Protein AF-A0A954ZAU1-F1 (afdb_monomer_lite)

Foldseek 3Di:
DPPPPVVVVVVVVVLVVVVVVVVLVVLLVVLVVLLVLLVVLLVLLVVLLVVLVVLLVCLCPAPLNVVLCVDPVRVVVNVVLVVVSVVPPPPPSVVVSVVLVVQSVVDPDPVSSVVSSVSSVVSSVVSNVSSVVSVVSSVVVVVVSVVSVVPDDPPDDDDPVSVVVVVVVVVVVVVVVVVVVVVVVVVVVVVVVVVVVVVVVVVVVVVVVVQSVCVVVVNPRPPVPVPPQPVVVVVVCVVVCCQLVQLQQFWDQWEQPALQATDGHPGTAGYALVSLVRNCLLPPDPSVLLSQCNSQAEDDPDGHSPTDNGNQHHPPDSCCCVPPVNVVSSVVNSVCCVSCVVVCCVVRSHPD

Secondary structure (DSSP, 8-state):
---HHHHHHHHHHHHHHHHHHHHHHHHHHHHHHHHHHHHHHHHHHHHHHHHHHHHHHHHHHSHHHHHHHH-TTTHHHHHHHHHHHHSS----HHHHHHHHHHHHHH--SHHHHHHHHHHHHHHHHHHHHHHHHHHHHHHHHHHHHHHHHHSS---S---HHHHHHHHHHHHHHHHHHHHHHHHHHHHHHHHHHHHHHHHHHHHHHHHHHHHHHHHHTTPPP----S----HHHHHHHHHHHHHHSHHHHS-EEEEEEETTEEEEEEEEEPPBHHHHHHTTTTSSSHHHHHHHHHHHHB-STTS---S--TTSPPBS-GGGGGSHHHHHHHHHHHHHHHHHHHHHHHTTSSB-

Structure (mmCIF, N/CA/C/O backbone):
data_AF-A0A954ZAU1-F1
#
_entry.id   AF-A0A954ZAU1-F1
#
loop_
_atom_site.group_PDB
_atom_site.id
_atom_site.type_symbol
_atom_site.label_atom_id
_atom_site.label_alt_id
_atom_site.label_comp_id
_atom_site.label_asym_id
_atom_site.label_entity_id
_atom_site.label_seq_id
_atom_site.pdbx_PDB_ins_code
_atom_site.Cartn_x
_atom_site.Cartn_y
_atom_site.Cartn_z
_atom_site.occupancy
_atom_site.B_iso_or_equiv
_atom_site.auth_seq_id
_atom_site.auth_comp_id
_atom_site.auth_asym_id
_atom_site.auth_atom_id
_atom_site.pdbx_PDB_model_num
ATOM 1 N N . ARG A 1 1 ? -38.881 16.423 43.552 1.00 50.44 1 ARG A N 1
ATOM 2 C CA . ARG A 1 1 ? -37.537 15.870 43.242 1.00 50.44 1 ARG A CA 1
ATOM 3 C C . ARG A 1 1 ? -37.046 16.523 41.945 1.00 50.44 1 ARG A C 1
ATOM 5 O O . ARG A 1 1 ? -37.511 16.097 40.903 1.00 50.44 1 ARG A O 1
ATOM 12 N N . PRO A 1 2 ? -36.185 17.557 41.988 1.00 47.34 2 PRO A N 1
ATOM 13 C CA . PRO A 1 2 ? -35.757 18.324 40.806 1.00 47.34 2 PRO A CA 1
ATOM 14 C C . PRO A 1 2 ? -34.397 17.882 40.213 1.00 47.34 2 PRO A C 1
ATOM 16 O O . PRO A 1 2 ? -33.803 18.596 39.417 1.00 47.34 2 PRO A O 1
ATOM 19 N N . GLY A 1 3 ? -33.865 16.720 40.611 1.00 50.50 3 GLY A N 1
ATOM 20 C CA . GLY A 1 3 ? -32.513 16.280 40.231 1.00 50.50 3 GLY A CA 1
ATOM 21 C C . GLY A 1 3 ? -32.392 15.511 38.909 1.00 50.50 3 GLY A C 1
ATOM 22 O O . GLY A 1 3 ? -31.276 15.259 38.480 1.00 50.50 3 GLY A O 1
ATOM 23 N N . SER A 1 4 ? -33.494 15.114 38.259 1.00 58.09 4 SER A N 1
ATOM 24 C CA . SER A 1 4 ? -33.438 14.198 37.103 1.00 58.09 4 SER A CA 1
ATOM 25 C C . SER A 1 4 ? -33.279 14.879 35.740 1.00 58.09 4 SER A C 1
ATOM 27 O O . SER A 1 4 ? -32.834 14.231 34.798 1.00 58.09 4 SER A O 1
ATOM 29 N N . GLU A 1 5 ? -33.631 16.160 35.607 1.00 54.78 5 GLU A N 1
ATOM 30 C CA . GLU A 1 5 ? -33.569 16.868 34.316 1.00 54.78 5 GLU A CA 1
ATOM 31 C C . GLU A 1 5 ? -32.176 17.436 34.012 1.00 54.78 5 GLU A C 1
ATOM 33 O O . GLU A 1 5 ? -31.729 17.362 32.869 1.00 54.78 5 GLU A O 1
ATOM 38 N N . ARG A 1 6 ? -31.432 17.899 35.030 1.00 55.94 6 ARG A N 1
ATOM 39 C CA . ARG A 1 6 ? -30.038 18.357 34.854 1.00 55.94 6 ARG A CA 1
ATOM 40 C C . ARG A 1 6 ? -29.107 17.232 34.399 1.00 55.94 6 ARG A C 1
ATOM 42 O O . ARG A 1 6 ? -28.303 17.441 33.502 1.00 55.94 6 ARG A O 1
ATOM 49 N N . SER A 1 7 ? -29.279 16.022 34.932 1.00 67.62 7 SER A N 1
ATOM 50 C CA . SER A 1 7 ? -28.461 14.875 34.521 1.00 67.62 7 SER A CA 1
ATOM 51 C C . SER A 1 7 ? -28.738 14.410 33.088 1.00 67.62 7 SER A C 1
ATOM 53 O O . SER A 1 7 ? -27.839 13.868 32.455 1.00 67.62 7 SER A O 1
ATOM 55 N N . ARG A 1 8 ? -29.945 14.627 32.540 1.00 67.00 8 ARG A N 1
ATOM 56 C CA . ARG A 1 8 ? -30.244 14.281 31.138 1.00 67.00 8 ARG A CA 1
ATOM 57 C C . ARG A 1 8 ? -29.585 15.244 30.150 1.00 67.00 8 ARG A C 1
ATOM 59 O O . ARG A 1 8 ? -28.957 14.772 29.209 1.00 67.00 8 ARG A O 1
ATOM 66 N N . SER A 1 9 ? -29.642 16.557 30.391 1.00 74.44 9 SER A N 1
ATOM 67 C CA . SER A 1 9 ? -29.018 17.522 29.469 1.00 74.44 9 SER A CA 1
ATOM 68 C C . SER A 1 9 ? -27.483 17.485 29.515 1.00 74.44 9 SER A C 1
ATOM 70 O O . SER A 1 9 ? -26.820 17.726 28.507 1.00 74.44 9 SER A O 1
ATOM 72 N N . GLU A 1 10 ? -26.891 17.118 30.656 1.00 74.19 10 GLU A N 1
ATOM 73 C CA . GLU A 1 10 ? -25.445 16.887 30.773 1.00 74.19 10 GLU A CA 1
ATOM 74 C C . GLU A 1 10 ? -24.991 15.648 29.988 1.00 74.19 10 GLU A C 1
ATOM 76 O O . GLU A 1 10 ? -23.966 15.697 29.303 1.00 74.19 10 GLU A O 1
ATOM 81 N N . LEU A 1 11 ? -25.773 14.562 30.028 1.00 68.25 11 LEU A N 1
ATOM 82 C CA . LEU A 1 11 ? -25.506 13.348 29.250 1.00 68.25 11 LEU A CA 1
ATOM 83 C C . LEU A 1 11 ? -25.662 13.584 27.739 1.00 68.25 11 LEU A C 1
ATOM 85 O O . LEU A 1 11 ? -24.823 13.123 26.963 1.00 68.25 11 LEU A O 1
ATOM 89 N N . GLU A 1 12 ? -26.675 14.343 27.316 1.00 71.81 12 GLU A N 1
ATOM 90 C CA . GLU A 1 12 ? -26.864 14.730 25.911 1.00 71.81 12 GLU A CA 1
ATOM 91 C C . GLU A 1 12 ? -25.717 15.613 25.402 1.00 71.81 12 GLU A C 1
ATOM 93 O O . GLU A 1 12 ? -25.144 15.330 24.348 1.00 71.81 12 GLU A O 1
ATOM 98 N N . ASN A 1 13 ? -25.301 16.616 26.182 1.00 77.88 13 ASN A N 1
ATOM 99 C CA . ASN A 1 13 ? -24.156 17.466 25.845 1.00 77.88 13 ASN A CA 1
ATOM 100 C C . ASN A 1 13 ? -22.841 16.677 25.769 1.00 77.88 13 ASN A C 1
ATOM 102 O O . ASN A 1 13 ? -21.990 16.957 24.921 1.00 77.88 13 ASN A O 1
ATOM 106 N N . TRP A 1 14 ? -22.642 15.689 26.646 1.00 74.44 14 TRP A N 1
ATOM 107 C CA . TRP A 1 14 ? -21.449 14.844 26.611 1.00 74.44 14 TRP A CA 1
ATOM 108 C C . TRP A 1 14 ? -21.445 13.921 25.387 1.00 74.44 14 TRP A C 1
ATOM 110 O O . TRP A 1 14 ? -20.428 13.825 24.699 1.00 74.44 14 TRP A O 1
ATOM 120 N N . SER A 1 15 ? -22.594 13.314 25.069 1.00 70.06 15 SER A N 1
ATOM 121 C CA . SER A 1 15 ? -22.778 12.495 23.867 1.00 70.06 15 SER A CA 1
ATOM 122 C C . SER A 1 15 ? -22.524 13.298 22.589 1.00 70.06 15 SER A C 1
ATOM 124 O O . SER A 1 15 ? -21.746 12.858 21.746 1.00 70.06 15 SER A O 1
ATOM 126 N N . GLN A 1 16 ? -23.087 14.505 22.471 1.00 74.31 16 GLN A N 1
ATOM 127 C CA . GLN A 1 16 ? -22.867 15.383 21.317 1.00 74.31 16 GLN A CA 1
ATOM 128 C C . GLN A 1 16 ? -21.386 15.736 21.138 1.00 74.31 16 GLN A C 1
ATOM 130 O O . GLN A 1 16 ? -20.838 15.550 20.052 1.00 74.31 16 GLN A O 1
ATOM 135 N N . ARG A 1 17 ? -20.697 16.134 22.216 1.00 79.62 17 ARG A N 1
ATOM 136 C CA . ARG A 1 17 ? -19.255 16.434 22.173 1.00 79.62 17 ARG A CA 1
ATOM 137 C C . ARG A 1 17 ? -18.409 15.217 21.803 1.00 79.62 17 ARG A C 1
ATOM 139 O O . ARG A 1 17 ? -17.385 15.368 21.139 1.00 79.62 17 ARG A O 1
ATOM 146 N N . ALA A 1 18 ? -18.795 14.019 22.244 1.00 70.75 18 ALA A N 1
ATOM 147 C CA . ALA A 1 18 ? -18.111 12.786 21.868 1.00 70.75 18 ALA A CA 1
ATOM 148 C C . ALA A 1 18 ? -18.296 12.486 20.371 1.00 70.75 18 ALA A C 1
ATOM 150 O O . ALA A 1 18 ? -17.310 12.221 19.685 1.00 70.75 18 ALA A O 1
ATOM 151 N N . THR A 1 19 ? -19.519 12.612 19.845 1.00 72.19 19 THR A N 1
ATOM 152 C CA . THR A 1 19 ? -19.811 12.433 18.414 1.00 72.19 19 THR A CA 1
ATOM 153 C C . THR A 1 19 ? -19.045 13.434 17.547 1.00 72.19 19 THR A C 1
ATOM 155 O O . THR A 1 19 ? -18.403 13.034 16.579 1.00 72.19 19 THR A O 1
ATOM 158 N N . GLU A 1 20 ? -19.033 14.717 17.913 1.00 78.69 20 GLU A N 1
ATOM 159 C CA . GLU A 1 20 ? -18.300 15.758 17.177 1.00 78.69 20 GLU A CA 1
ATOM 160 C C . GLU A 1 20 ? -16.790 15.500 17.139 1.00 78.69 20 GLU A C 1
ATOM 162 O O . GLU A 1 20 ? -16.146 15.714 16.111 1.00 78.69 20 GLU A O 1
ATOM 167 N N . ARG A 1 21 ? -16.209 15.002 18.239 1.00 79.44 21 ARG A N 1
ATOM 168 C CA . ARG A 1 21 ? -14.791 14.612 18.281 1.00 79.44 21 ARG A CA 1
ATOM 169 C C . ARG A 1 21 ? -14.499 13.431 17.362 1.00 79.44 21 ARG A C 1
ATOM 171 O O . ARG A 1 21 ? -13.488 13.461 16.663 1.00 79.44 21 ARG A O 1
ATOM 178 N N . THR A 1 22 ? -15.363 12.418 17.350 1.00 75.44 22 THR A N 1
ATOM 179 C CA . THR A 1 22 ? -15.203 11.247 16.476 1.00 75.44 22 THR A CA 1
ATOM 180 C C . THR A 1 22 ? -15.322 11.636 15.005 1.00 75.44 22 THR A C 1
ATOM 182 O O . THR A 1 22 ? -14.432 11.304 14.229 1.00 75.44 22 THR A O 1
ATOM 185 N N . LEU A 1 23 ? -16.342 12.416 14.631 1.00 75.94 23 LEU A N 1
ATOM 186 C CA . LEU A 1 23 ? -16.517 12.916 13.261 1.00 75.94 23 LEU A CA 1
ATOM 187 C C . LEU A 1 23 ? -15.336 13.780 12.810 1.00 75.94 23 LEU A C 1
ATOM 189 O O . LEU A 1 23 ? -14.848 13.633 11.691 1.00 75.94 23 LEU A O 1
ATOM 193 N N . ARG A 1 24 ? -14.818 14.642 13.696 1.00 80.62 24 ARG A N 1
ATOM 194 C CA . ARG A 1 24 ? -13.594 15.403 13.416 1.00 80.62 24 ARG A CA 1
ATOM 195 C C . ARG A 1 24 ? -12.405 14.495 13.132 1.00 80.62 24 ARG A C 1
ATOM 197 O O . ARG A 1 24 ? -11.662 14.748 12.192 1.00 80.62 24 ARG A O 1
ATOM 204 N N . ARG A 1 25 ? -12.227 13.446 13.934 1.00 79.75 25 ARG A N 1
ATOM 205 C CA . ARG A 1 25 ? -11.113 12.511 13.775 1.00 79.75 25 ARG A CA 1
ATOM 206 C C . ARG A 1 25 ? -11.227 11.691 12.491 1.00 79.75 25 ARG A C 1
ATOM 208 O O . ARG A 1 25 ? -10.215 11.501 11.832 1.00 79.75 25 ARG A O 1
ATOM 215 N N . LEU A 1 26 ? -12.430 11.250 12.124 1.00 77.62 26 LEU A N 1
ATOM 216 C CA . LEU A 1 26 ? -12.670 10.528 10.870 1.00 77.62 26 LEU A CA 1
ATOM 217 C C . LEU A 1 26 ? -12.314 11.384 9.652 1.00 77.62 26 LEU A C 1
ATOM 219 O O . LEU A 1 26 ? -11.545 10.944 8.808 1.00 77.62 26 LEU A O 1
ATOM 223 N N . ARG A 1 27 ? -12.769 12.638 9.615 1.00 79.81 27 ARG A N 1
ATOM 224 C CA . ARG A 1 27 ? -12.435 13.566 8.522 1.00 79.81 27 ARG A CA 1
ATOM 225 C C . ARG A 1 27 ? -10.952 13.893 8.455 1.00 79.81 27 ARG A C 1
ATOM 227 O O . ARG A 1 27 ? -10.384 13.989 7.378 1.00 79.81 27 ARG A O 1
ATOM 234 N N . GLN A 1 28 ? -10.301 14.042 9.606 1.00 81.00 28 GLN A N 1
ATOM 235 C CA . GLN A 1 28 ? -8.853 14.215 9.636 1.00 81.00 28 GLN A CA 1
ATOM 236 C C . GLN A 1 28 ? -8.131 13.000 9.029 1.00 81.00 28 GLN A C 1
ATOM 238 O O . GLN A 1 28 ? -7.165 13.184 8.295 1.00 81.00 28 GLN A O 1
ATOM 243 N N . LEU A 1 29 ? -8.591 11.777 9.315 1.00 79.62 29 LEU A N 1
ATOM 244 C CA . LEU A 1 29 ? -8.030 10.555 8.731 1.00 79.62 29 LEU A CA 1
ATOM 245 C C . LEU A 1 29 ? -8.276 10.464 7.222 1.00 79.62 29 LEU A C 1
ATOM 247 O O . LEU A 1 29 ? -7.367 10.069 6.505 1.00 79.62 29 LEU A O 1
ATOM 251 N N . GLU A 1 30 ? -9.453 10.868 6.749 1.00 83.19 30 GLU A N 1
ATOM 252 C CA . GLU A 1 30 ? -9.784 10.941 5.320 1.00 83.19 30 GLU A CA 1
ATOM 253 C C . GLU A 1 30 ? -8.801 11.848 4.567 1.00 83.19 30 GLU A C 1
ATOM 255 O O . GLU A 1 30 ? -8.174 11.415 3.604 1.00 83.19 30 GLU A O 1
ATOM 260 N N . VAL A 1 31 ? -8.557 13.065 5.073 1.00 84.19 31 VAL A N 1
ATOM 261 C CA . VAL A 1 31 ? -7.597 13.978 4.431 1.00 84.19 31 VAL A CA 1
ATOM 262 C C . VAL A 1 31 ? -6.165 13.440 4.497 1.00 84.19 31 VAL A C 1
ATOM 264 O O . VAL A 1 31 ? -5.406 13.594 3.546 1.00 84.19 31 VAL A O 1
ATOM 267 N N . LEU A 1 32 ? -5.769 12.786 5.595 1.00 82.56 32 LEU A N 1
ATOM 268 C CA . LEU A 1 32 ? -4.453 12.140 5.675 1.00 82.56 32 LEU A CA 1
ATOM 269 C C . LEU A 1 32 ? -4.312 10.983 4.674 1.00 82.56 32 LEU A C 1
ATOM 271 O O . LEU A 1 32 ? -3.224 10.797 4.132 1.00 82.56 32 LEU A O 1
ATOM 275 N N . GLY A 1 33 ? -5.393 10.241 4.418 1.00 81.88 33 GLY A N 1
ATOM 276 C CA . GLY A 1 33 ? -5.453 9.220 3.375 1.00 81.88 33 GLY A CA 1
ATOM 277 C C . GLY A 1 33 ? -5.202 9.811 1.989 1.00 81.88 33 GLY A C 1
ATOM 278 O O . GLY A 1 33 ? -4.295 9.359 1.295 1.00 81.88 33 GLY A O 1
ATOM 279 N N . GLU A 1 34 ? -5.909 10.886 1.634 1.00 89.25 34 GLU A N 1
ATOM 280 C CA . GLU A 1 34 ? -5.725 11.560 0.340 1.00 89.25 34 GLU A CA 1
ATOM 281 C C . GLU A 1 34 ? -4.302 12.115 0.166 1.00 89.25 34 GLU A C 1
ATOM 283 O O . GLU A 1 34 ? -3.705 12.012 -0.907 1.00 89.25 34 GLU A O 1
ATOM 288 N N . LEU A 1 35 ? -3.698 12.661 1.229 1.00 86.75 35 LEU A N 1
ATOM 289 C CA . LEU A 1 35 ? -2.306 13.118 1.176 1.00 86.75 35 LEU A CA 1
ATOM 290 C C . LEU A 1 35 ? -1.326 11.964 0.926 1.00 86.75 35 LEU A C 1
ATOM 292 O O . LEU A 1 35 ? -0.361 12.146 0.185 1.00 86.75 35 LEU A O 1
ATOM 296 N N . ALA A 1 36 ? -1.571 10.783 1.498 1.00 83.06 36 ALA A N 1
ATOM 297 C CA . ALA A 1 36 ? -0.751 9.601 1.239 1.00 83.06 36 ALA A CA 1
ATOM 298 C C . ALA A 1 36 ? -0.894 9.116 -0.216 1.00 83.06 36 ALA A C 1
ATOM 300 O O . ALA A 1 36 ? 0.104 8.782 -0.859 1.00 83.06 36 ALA A O 1
ATOM 301 N N . GLU A 1 37 ? -2.109 9.132 -0.773 1.00 84.50 37 GLU A N 1
ATOM 302 C CA . GLU A 1 37 ? -2.333 8.825 -2.192 1.00 84.50 37 GLU A CA 1
ATOM 303 C C . GLU A 1 37 ? -1.650 9.840 -3.117 1.00 84.50 37 GLU A C 1
ATOM 305 O O . GLU A 1 37 ? -1.026 9.470 -4.115 1.00 84.50 37 GLU A O 1
ATOM 310 N N . THR A 1 38 ? -1.704 11.121 -2.754 1.00 89.06 38 THR A N 1
ATOM 311 C CA . THR A 1 38 ? -1.025 12.200 -3.479 1.00 89.06 38 THR A CA 1
ATOM 312 C C . THR A 1 38 ? 0.494 12.023 -3.445 1.00 89.06 38 THR A C 1
ATOM 314 O O . THR A 1 38 ? 1.159 12.177 -4.471 1.00 89.06 38 THR A O 1
ATOM 317 N N . GLU A 1 39 ? 1.061 11.642 -2.295 1.00 90.38 39 GLU A N 1
ATOM 318 C CA . GLU A 1 39 ? 2.488 11.326 -2.167 1.00 90.38 39 GLU A CA 1
ATOM 319 C C . GLU A 1 39 ? 2.899 10.196 -3.109 1.00 90.38 39 GLU A C 1
ATOM 321 O O . GLU A 1 39 ? 3.917 10.279 -3.800 1.00 90.38 39 GLU A O 1
ATOM 326 N N . ARG A 1 40 ? 2.083 9.142 -3.166 1.00 83.25 40 ARG A N 1
ATOM 327 C CA . ARG A 1 40 ? 2.313 7.997 -4.042 1.00 83.25 40 ARG A CA 1
ATOM 328 C C . ARG A 1 40 ? 2.296 8.400 -5.515 1.00 83.25 40 ARG A C 1
ATOM 330 O O . ARG A 1 40 ? 3.205 8.020 -6.253 1.00 83.25 40 ARG A O 1
ATOM 337 N N . ALA A 1 41 ? 1.312 9.197 -5.934 1.00 82.50 41 ALA A N 1
ATOM 338 C CA . ALA A 1 41 ? 1.257 9.744 -7.290 1.00 82.50 41 ALA A CA 1
ATOM 339 C C . ALA A 1 41 ? 2.496 10.599 -7.612 1.00 82.50 41 ALA A C 1
ATOM 341 O O . ALA A 1 41 ? 3.032 10.520 -8.717 1.00 82.50 41 ALA A O 1
ATOM 342 N N . GLY A 1 42 ? 3.004 11.352 -6.632 1.00 86.88 42 GLY A N 1
ATOM 343 C CA . GLY A 1 42 ? 4.257 12.100 -6.746 1.00 86.88 42 GLY A CA 1
ATOM 344 C C . GLY A 1 42 ? 5.475 11.210 -6.992 1.00 86.88 42 GLY A C 1
ATOM 345 O O . GLY A 1 42 ? 6.263 11.479 -7.897 1.00 86.88 42 GLY A O 1
ATOM 346 N N . ARG A 1 43 ? 5.599 10.097 -6.260 1.00 86.75 43 ARG A N 1
ATOM 347 C CA . ARG A 1 43 ? 6.680 9.116 -6.476 1.00 86.75 43 ARG A CA 1
ATOM 348 C C . ARG A 1 43 ? 6.601 8.456 -7.855 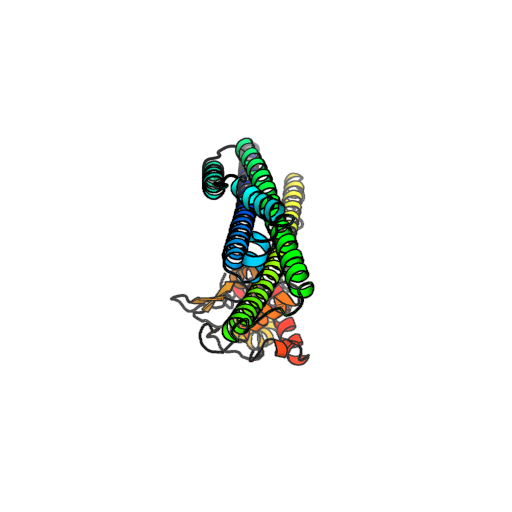1.00 86.75 43 ARG A C 1
ATOM 350 O O . ARG A 1 43 ? 7.631 8.280 -8.501 1.00 86.75 43 ARG A O 1
ATOM 357 N N . LEU A 1 44 ? 5.394 8.129 -8.326 1.00 83.56 44 LEU A N 1
ATOM 358 C CA . LEU A 1 44 ? 5.174 7.602 -9.680 1.00 83.56 44 LEU A CA 1
ATOM 359 C C . LEU A 1 44 ? 5.597 8.607 -10.754 1.00 83.56 44 LEU A C 1
ATOM 361 O O . LEU A 1 44 ? 6.264 8.237 -11.720 1.00 83.56 44 LEU A O 1
ATOM 365 N N . TYR A 1 45 ? 5.243 9.878 -10.570 1.00 87.25 45 TYR A N 1
ATOM 366 C CA . TYR A 1 45 ? 5.688 10.963 -11.436 1.00 87.25 45 TYR A CA 1
ATOM 367 C C . TYR A 1 45 ? 7.221 11.081 -11.463 1.00 87.25 45 TYR A C 1
ATOM 369 O O . TYR A 1 45 ? 7.805 11.114 -12.549 1.00 87.25 45 TYR A O 1
ATOM 377 N N . ASP A 1 46 ? 7.880 11.082 -10.300 1.00 87.12 46 ASP A N 1
ATOM 378 C CA . ASP A 1 46 ? 9.343 11.170 -10.205 1.00 87.12 46 ASP A CA 1
ATOM 379 C C . ASP A 1 46 ? 10.029 9.970 -10.883 1.00 87.12 46 ASP A C 1
ATOM 381 O O . ASP A 1 46 ? 10.986 10.152 -11.640 1.00 87.12 46 ASP A O 1
ATOM 385 N N . SER A 1 47 ? 9.503 8.757 -10.678 1.00 85.75 47 SER A N 1
ATOM 386 C CA . SER A 1 47 ? 9.991 7.530 -11.320 1.00 85.75 47 SER A CA 1
ATOM 387 C C . SER A 1 47 ? 9.843 7.587 -12.845 1.00 85.75 47 SER A C 1
ATOM 389 O O . SER A 1 47 ? 10.830 7.458 -13.574 1.00 85.75 47 SER A O 1
ATOM 391 N N . ALA A 1 48 ? 8.642 7.893 -13.351 1.00 81.50 48 ALA A N 1
ATOM 392 C CA . ALA A 1 48 ? 8.379 7.987 -14.787 1.00 81.50 48 ALA A CA 1
ATOM 393 C C . ALA A 1 48 ? 9.260 9.049 -15.467 1.00 81.50 48 ALA A C 1
ATOM 395 O O . ALA A 1 48 ? 9.792 8.824 -16.562 1.00 81.50 48 ALA A O 1
ATOM 396 N N . ARG A 1 49 ? 9.472 10.188 -14.797 1.00 86.50 49 ARG A N 1
ATOM 397 C CA . ARG A 1 49 ? 10.374 11.249 -15.253 1.00 86.50 49 ARG A CA 1
ATOM 398 C C . ARG A 1 49 ? 11.829 10.779 -15.296 1.00 86.50 49 ARG A C 1
ATOM 400 O O . ARG A 1 49 ? 12.492 11.004 -16.309 1.00 86.50 49 ARG A O 1
ATOM 407 N N . ALA A 1 50 ? 12.325 10.127 -14.244 1.00 84.19 50 ALA A N 1
ATOM 408 C CA . ALA A 1 50 ? 13.695 9.616 -14.191 1.00 84.19 50 ALA A CA 1
ATOM 409 C C . ALA A 1 50 ? 13.948 8.564 -15.284 1.00 84.19 50 ALA A C 1
ATOM 411 O O . ALA A 1 50 ? 14.947 8.639 -16.005 1.00 84.19 50 ALA A O 1
ATOM 412 N N . SER A 1 51 ? 13.009 7.635 -15.485 1.00 80.94 51 SER A N 1
ATOM 413 C CA . SER A 1 51 ? 13.071 6.655 -16.573 1.00 80.94 51 SER A CA 1
ATOM 414 C C . SER A 1 51 ? 13.077 7.321 -17.949 1.00 80.94 51 SER A C 1
ATOM 416 O O . SER A 1 51 ? 13.833 6.909 -18.826 1.00 80.94 51 SER A O 1
ATOM 418 N N . TRP A 1 52 ? 12.284 8.379 -18.150 1.00 85.12 52 TRP A N 1
ATOM 419 C CA . TRP A 1 52 ? 12.285 9.130 -19.407 1.00 85.12 52 TRP A CA 1
ATOM 420 C C . TRP A 1 52 ? 13.620 9.846 -19.658 1.00 85.12 52 TRP A C 1
ATOM 422 O O . TRP A 1 52 ? 14.154 9.769 -20.764 1.00 85.12 52 TRP A O 1
ATOM 432 N N . GLN A 1 53 ? 14.194 10.493 -18.640 1.00 85.00 53 GLN A N 1
ATOM 433 C CA . GLN A 1 53 ? 15.510 11.133 -18.743 1.00 85.00 53 GLN A CA 1
ATOM 434 C C . GLN A 1 53 ? 16.601 10.114 -19.082 1.00 85.00 53 GLN A C 1
ATOM 436 O O . GLN A 1 53 ? 17.374 10.325 -20.015 1.00 85.00 53 GLN A O 1
ATOM 441 N N . SER A 1 54 ? 16.599 8.963 -18.407 1.00 82.81 54 SER A N 1
ATOM 442 C CA . SER A 1 54 ? 17.525 7.869 -18.705 1.00 82.81 54 SER A CA 1
ATOM 443 C C . SER A 1 54 ? 17.354 7.335 -20.134 1.00 82.81 54 SER A C 1
ATOM 445 O O . SER A 1 54 ? 18.342 7.076 -20.829 1.00 82.81 54 SER A O 1
ATOM 447 N N . LEU A 1 55 ? 16.114 7.222 -20.623 1.00 81.69 55 LEU A N 1
ATOM 448 C CA . LEU A 1 55 ? 15.838 6.814 -22.001 1.00 81.69 55 LEU A CA 1
ATOM 449 C C . LEU A 1 55 ? 16.368 7.840 -23.012 1.00 81.69 55 LEU A C 1
ATOM 451 O O . LEU A 1 55 ? 16.976 7.452 -24.008 1.00 81.69 55 LEU A O 1
ATOM 455 N N . LEU A 1 56 ? 16.192 9.139 -22.765 1.00 84.25 56 LEU A N 1
ATOM 456 C CA . LEU A 1 56 ? 16.745 10.185 -23.627 1.00 84.25 56 LEU A CA 1
ATOM 457 C C . LEU A 1 56 ? 18.278 10.156 -23.658 1.00 84.25 56 LEU A C 1
ATOM 459 O O . LEU A 1 56 ? 18.865 10.188 -24.740 1.00 84.25 56 LEU A O 1
ATOM 463 N N . GLU A 1 57 ? 18.926 10.048 -22.497 1.00 83.00 57 GLU A N 1
ATOM 464 C CA . GLU A 1 57 ? 20.387 9.989 -22.383 1.00 83.00 57 GLU A CA 1
ATOM 465 C C . GLU A 1 57 ? 20.969 8.745 -23.063 1.00 83.00 57 GLU A C 1
ATOM 467 O O . GLU A 1 57 ? 21.931 8.829 -23.832 1.00 83.00 57 GLU A O 1
ATOM 472 N N . SER A 1 58 ? 20.379 7.576 -22.813 1.00 80.00 58 SER A N 1
ATOM 473 C CA . SER A 1 58 ? 20.796 6.324 -23.452 1.00 80.00 58 SER A CA 1
ATOM 474 C C . SER A 1 58 ? 20.557 6.356 -24.960 1.00 80.00 58 SER A C 1
ATOM 476 O O . SER A 1 58 ? 21.430 5.934 -25.724 1.00 80.00 58 SER A O 1
ATOM 478 N N . THR A 1 59 ? 19.435 6.933 -25.402 1.00 79.75 59 THR A N 1
ATOM 479 C CA . THR A 1 59 ? 19.138 7.125 -26.822 1.00 79.75 59 THR A CA 1
ATOM 480 C C . THR A 1 59 ? 20.207 7.990 -27.465 1.00 79.75 59 THR A C 1
ATOM 482 O O . THR A 1 59 ? 20.851 7.514 -28.396 1.00 79.75 59 THR A O 1
ATOM 485 N N . ALA A 1 60 ? 20.477 9.188 -26.938 1.00 78.69 60 ALA A N 1
ATOM 486 C CA . ALA A 1 60 ? 21.462 10.126 -27.485 1.00 78.69 60 ALA A CA 1
ATOM 487 C C . ALA A 1 60 ? 22.870 9.515 -27.635 1.00 78.69 60 ALA A C 1
ATOM 489 O O . ALA A 1 60 ? 23.597 9.845 -28.572 1.00 78.69 60 ALA A O 1
ATOM 490 N N . ASN A 1 61 ? 23.236 8.585 -26.749 1.00 78.38 61 ASN A N 1
ATOM 491 C CA . ASN A 1 61 ? 24.537 7.917 -26.758 1.00 78.38 61 ASN A CA 1
ATOM 492 C C . ASN A 1 61 ? 24.581 6.615 -27.582 1.00 78.38 61 ASN A C 1
ATOM 494 O O . ASN A 1 61 ? 25.663 6.072 -27.823 1.00 78.38 61 ASN A O 1
ATOM 498 N N . SER A 1 62 ? 23.434 6.102 -28.029 1.00 78.12 62 SER A N 1
ATOM 499 C CA . SER A 1 62 ? 23.340 4.854 -28.794 1.00 78.12 62 SER A CA 1
ATOM 500 C C . SER A 1 62 ? 23.630 5.047 -30.289 1.00 78.12 62 SER A C 1
ATOM 502 O O . SER A 1 62 ? 23.474 6.135 -30.844 1.00 78.12 62 SER A O 1
ATOM 504 N N . ALA A 1 63 ? 24.006 3.968 -30.987 1.00 75.50 63 ALA A N 1
ATOM 505 C CA . ALA A 1 63 ? 24.158 3.986 -32.446 1.00 75.50 63 ALA A CA 1
ATOM 506 C C . ALA A 1 63 ? 22.842 4.343 -33.168 1.00 75.50 63 ALA A C 1
ATOM 508 O O . ALA A 1 63 ? 22.865 5.049 -34.173 1.00 75.50 63 ALA A O 1
ATOM 509 N N . ALA A 1 64 ? 21.699 3.902 -32.629 1.00 74.50 64 ALA A N 1
ATOM 510 C CA . ALA A 1 64 ? 20.376 4.261 -33.135 1.00 74.50 64 ALA A CA 1
ATOM 511 C C . ALA A 1 64 ? 20.090 5.758 -32.947 1.00 74.50 64 ALA A C 1
ATOM 513 O O . ALA A 1 64 ? 19.668 6.422 -33.888 1.00 74.50 64 ALA A O 1
ATOM 514 N N . GLY A 1 65 ? 20.413 6.323 -31.782 1.00 75.88 65 GLY A N 1
ATOM 515 C CA . GLY A 1 65 ? 20.283 7.760 -31.547 1.00 75.88 65 GLY A CA 1
ATOM 516 C C . GLY A 1 65 ? 21.186 8.592 -32.442 1.00 75.88 65 GLY A C 1
ATOM 517 O O . GLY A 1 65 ? 20.720 9.559 -33.022 1.00 75.88 65 GLY A O 1
ATOM 518 N N . LYS A 1 66 ? 22.442 8.190 -32.662 1.00 80.25 66 LYS A N 1
ATOM 519 C CA . LYS A 1 66 ? 23.326 8.877 -33.622 1.00 80.25 66 LYS A CA 1
ATOM 520 C C . LYS A 1 66 ? 22.743 8.910 -35.040 1.00 80.25 66 LYS A C 1
ATOM 522 O O . LYS A 1 66 ? 22.918 9.905 -35.732 1.00 80.25 66 LYS A O 1
ATOM 527 N N . ARG A 1 67 ? 22.027 7.859 -35.459 1.00 77.56 67 ARG A N 1
ATOM 528 C CA . ARG A 1 67 ? 21.291 7.842 -36.736 1.00 77.56 67 ARG A CA 1
ATOM 529 C C . ARG A 1 67 ? 20.082 8.772 -36.703 1.00 77.56 67 ARG A C 1
ATOM 531 O O . ARG A 1 67 ? 19.898 9.527 -37.644 1.00 77.56 67 ARG A O 1
ATOM 538 N N . ILE A 1 68 ? 19.328 8.774 -35.603 1.00 75.12 68 ILE A N 1
ATOM 539 C CA . ILE A 1 68 ? 18.206 9.700 -35.389 1.00 75.12 68 ILE A CA 1
ATOM 540 C C . ILE A 1 68 ? 18.665 11.165 -35.463 1.00 75.12 68 ILE A C 1
ATOM 542 O O . ILE A 1 68 ? 17.975 11.996 -36.039 1.00 75.12 68 ILE A O 1
ATOM 546 N N . LEU A 1 69 ? 19.839 11.476 -34.906 1.00 75.75 69 LEU A N 1
ATOM 547 C CA . LEU A 1 69 ? 20.455 12.806 -34.957 1.00 75.75 69 LEU A CA 1
ATOM 548 C C . LEU A 1 69 ? 20.954 13.183 -36.362 1.00 75.75 69 LEU A C 1
ATOM 550 O O . LEU A 1 69 ? 21.038 14.366 -36.679 1.00 75.75 69 LEU A O 1
ATOM 554 N N . ALA A 1 70 ? 21.325 12.196 -37.181 1.00 76.81 70 ALA A N 1
ATOM 555 C CA . ALA A 1 70 ? 21.828 12.401 -38.539 1.00 76.81 70 ALA A CA 1
ATOM 556 C C . ALA A 1 70 ? 20.709 12.483 -39.594 1.00 76.81 70 ALA A C 1
ATOM 558 O O . ALA A 1 70 ? 20.940 12.996 -40.688 1.00 76.81 70 ALA A O 1
ATOM 559 N N . ASP A 1 71 ? 19.515 11.983 -39.276 1.00 78.38 71 ASP A N 1
ATOM 560 C CA . ASP A 1 71 ? 18.346 11.983 -40.151 1.00 78.38 71 ASP A CA 1
ATOM 561 C C . ASP A 1 71 ? 17.547 13.292 -39.996 1.00 78.38 71 ASP A C 1
ATOM 563 O O . ASP A 1 71 ? 17.013 13.601 -38.927 1.00 78.38 71 ASP A O 1
ATOM 567 N N . GLN A 1 72 ? 17.479 14.080 -41.077 1.00 74.94 72 GLN A N 1
ATOM 568 C CA . GLN A 1 72 ? 16.871 15.417 -41.086 1.00 74.94 72 GLN A CA 1
ATOM 569 C C . GLN A 1 72 ? 15.343 15.408 -40.945 1.00 74.94 72 GLN A C 1
ATOM 571 O O . GLN A 1 72 ? 14.784 16.392 -40.457 1.00 74.94 72 GLN A O 1
ATOM 576 N N . ASP A 1 73 ? 14.672 14.318 -41.317 1.00 73.38 73 ASP A N 1
ATOM 577 C CA . ASP A 1 73 ? 13.210 14.200 -41.234 1.00 73.38 73 ASP A CA 1
ATOM 578 C C . ASP A 1 73 ? 12.763 13.749 -39.834 1.00 73.38 73 ASP A C 1
ATOM 580 O O . ASP A 1 73 ? 11.662 14.047 -39.353 1.00 73.38 73 ASP A O 1
ATOM 584 N N . ILE A 1 74 ? 13.657 13.033 -39.159 1.00 72.38 74 ILE A N 1
ATOM 585 C CA . ILE A 1 74 ? 13.449 12.410 -37.859 1.00 72.38 74 ILE A CA 1
ATOM 586 C C . ILE A 1 74 ? 13.879 13.353 -36.727 1.00 72.38 74 ILE A C 1
ATOM 588 O O . ILE A 1 74 ? 13.125 13.548 -35.770 1.00 72.38 74 ILE A O 1
ATOM 592 N N . TRP A 1 75 ? 15.045 13.992 -36.831 1.00 76.06 75 TRP A N 1
ATOM 593 C CA . TRP A 1 75 ? 15.606 14.855 -35.786 1.00 76.06 75 TRP A CA 1
ATOM 594 C C . TRP A 1 75 ? 14.621 15.888 -35.191 1.00 76.06 75 TRP A C 1
ATOM 596 O O . TRP A 1 75 ? 14.532 15.963 -33.960 1.00 76.06 75 TRP A O 1
ATOM 606 N N . PRO A 1 76 ? 13.815 16.633 -35.981 1.00 74.12 76 PRO A N 1
ATOM 607 C CA . PRO A 1 76 ? 12.873 17.614 -35.436 1.00 74.12 76 PRO A CA 1
ATOM 608 C C . PRO A 1 76 ? 11.824 16.998 -34.504 1.00 74.12 76 PRO A C 1
ATOM 610 O O . PRO A 1 76 ? 11.422 17.620 -33.522 1.00 74.12 76 PRO A O 1
ATOM 613 N N . GLN A 1 77 ? 11.400 15.760 -34.775 1.00 76.44 77 GLN A N 1
ATOM 614 C CA . GLN A 1 77 ? 10.413 15.052 -33.958 1.00 76.44 77 GLN A CA 1
ATOM 615 C C . GLN A 1 77 ? 11.024 14.572 -32.639 1.00 76.44 77 GLN A C 1
ATOM 617 O O . GLN A 1 77 ? 10.388 14.690 -31.591 1.00 76.44 77 GLN A O 1
ATOM 622 N N . PHE A 1 78 ? 12.269 14.082 -32.677 1.00 79.50 78 PHE A N 1
ATOM 623 C CA . PHE A 1 78 ? 13.022 13.703 -31.479 1.00 79.50 78 PHE A CA 1
ATOM 624 C C . PHE A 1 78 ? 13.258 14.919 -30.585 1.00 79.50 78 PHE A C 1
ATOM 626 O O . PHE A 1 78 ? 12.996 14.870 -29.385 1.00 79.50 78 PHE A O 1
ATOM 633 N N . PHE A 1 79 ? 13.693 16.026 -31.188 1.00 80.31 79 PHE A N 1
ATOM 634 C CA . PHE A 1 79 ? 13.929 17.282 -30.493 1.00 80.31 79 PHE A CA 1
ATOM 635 C C . PHE A 1 79 ? 12.639 17.859 -29.891 1.00 80.31 79 PHE A C 1
ATOM 637 O O . PHE A 1 79 ? 12.642 18.317 -28.752 1.00 80.31 79 PHE A O 1
ATOM 644 N N . ALA A 1 80 ? 11.511 17.797 -30.605 1.00 79.88 80 ALA A N 1
ATOM 645 C CA . ALA A 1 80 ? 10.220 18.210 -30.055 1.00 79.88 80 ALA A CA 1
ATOM 646 C C . ALA A 1 80 ? 9.805 17.343 -28.851 1.00 79.88 80 ALA A C 1
ATOM 648 O O . ALA A 1 80 ? 9.370 17.877 -27.833 1.00 79.88 80 ALA A O 1
ATOM 649 N N . LEU A 1 81 ? 9.983 16.019 -28.934 1.00 79.81 81 LEU A N 1
ATOM 650 C CA . LEU A 1 81 ? 9.692 15.086 -27.838 1.00 79.81 81 LEU A CA 1
ATOM 651 C C . LEU A 1 81 ? 10.578 15.322 -26.609 1.00 79.81 81 LEU A C 1
ATOM 653 O O . LEU A 1 81 ? 10.066 15.326 -25.491 1.00 79.81 81 LEU A O 1
ATOM 657 N N . SER A 1 82 ? 11.880 15.555 -26.792 1.00 80.00 82 SER A N 1
ATOM 658 C CA . SER A 1 82 ? 12.786 15.839 -25.673 1.00 80.00 82 SER A CA 1
ATOM 659 C C . SER A 1 82 ? 12.482 17.188 -25.014 1.00 80.00 82 SER A C 1
ATOM 661 O O . SER A 1 82 ? 12.487 17.284 -23.788 1.00 80.00 82 SER A O 1
ATOM 663 N N . ARG A 1 83 ? 12.113 18.208 -25.801 1.00 80.81 83 ARG A N 1
ATOM 664 C CA . ARG A 1 83 ? 11.737 19.537 -25.292 1.00 80.81 83 ARG A CA 1
ATOM 665 C C . ARG A 1 83 ? 10.389 19.572 -24.579 1.00 80.81 83 ARG A C 1
ATOM 667 O O . ARG A 1 83 ? 10.260 20.307 -23.604 1.00 80.81 83 ARG A O 1
ATOM 674 N N . LEU A 1 84 ? 9.411 18.766 -25.001 1.00 71.81 84 LEU A N 1
ATOM 675 C CA . LEU A 1 84 ? 8.108 18.668 -24.325 1.00 71.81 84 LEU A CA 1
ATOM 676 C C . LEU A 1 84 ? 8.251 18.275 -22.846 1.00 71.81 84 LEU A C 1
ATOM 678 O O . LEU A 1 84 ? 7.514 18.780 -21.998 1.00 71.81 84 LEU A O 1
ATOM 682 N N . ALA A 1 85 ? 9.237 17.434 -22.532 1.00 66.00 85 ALA A N 1
ATOM 683 C CA . ALA A 1 85 ? 9.556 17.028 -21.168 1.00 66.00 85 ALA A CA 1
ATOM 684 C C . ALA A 1 85 ? 10.284 18.105 -20.348 1.00 66.00 85 ALA A C 1
ATOM 686 O O . ALA A 1 85 ? 10.129 18.146 -19.132 1.00 66.00 85 ALA A O 1
ATOM 687 N N . GLU A 1 86 ? 11.059 18.983 -20.990 1.00 67.38 86 GLU A N 1
ATOM 688 C CA . GLU A 1 86 ? 11.742 20.102 -20.323 1.00 67.38 86 GLU A CA 1
ATOM 689 C C . GLU A 1 86 ? 10.797 21.273 -20.034 1.00 67.38 86 GLU A C 1
ATOM 691 O O . GLU A 1 86 ? 10.955 21.967 -19.032 1.00 67.38 86 GLU A O 1
ATOM 696 N N . THR A 1 87 ? 9.797 21.497 -20.895 1.00 62.34 87 THR A N 1
ATOM 697 C CA . THR A 1 87 ? 8.801 22.568 -20.711 1.00 62.34 87 THR A CA 1
ATOM 698 C C . THR A 1 87 ? 7.811 22.298 -19.581 1.00 62.34 87 THR A C 1
ATOM 700 O O . THR A 1 87 ? 7.131 23.219 -19.127 1.00 62.34 87 THR A O 1
ATOM 703 N N . GLN A 1 88 ? 7.725 21.055 -19.103 1.00 63.72 88 GLN A N 1
ATOM 704 C CA . GLN A 1 88 ? 6.980 20.746 -17.892 1.00 63.72 88 GLN A CA 1
ATOM 705 C C . GLN A 1 88 ? 7.820 21.161 -16.693 1.00 63.72 88 GLN A C 1
ATOM 707 O O . GLN A 1 88 ? 8.790 20.497 -16.333 1.00 63.72 88 GLN A O 1
ATOM 712 N N . ALA A 1 89 ? 7.452 22.308 -16.114 1.00 56.88 89 ALA A N 1
ATOM 713 C CA . ALA A 1 89 ? 8.066 22.832 -14.906 1.00 56.88 89 ALA A CA 1
ATOM 714 C C . ALA A 1 89 ? 8.220 21.703 -13.886 1.00 56.88 89 ALA A C 1
ATOM 716 O O . ALA A 1 89 ? 7.279 20.947 -13.640 1.00 56.88 89 ALA A O 1
ATOM 717 N N . GLN A 1 90 ? 9.422 21.591 -13.322 1.00 65.38 90 GLN A N 1
ATOM 718 C CA . GLN A 1 90 ? 9.713 20.692 -12.220 1.00 65.38 90 GLN A CA 1
ATOM 719 C C . GLN A 1 90 ? 8.692 20.955 -11.115 1.00 65.38 90 GLN A C 1
ATOM 721 O O . GLN A 1 90 ? 8.771 21.951 -10.403 1.00 65.38 90 GLN A O 1
ATOM 726 N N . SER A 1 91 ? 7.683 20.090 -11.059 1.00 68.44 91 SER A N 1
ATOM 727 C CA . SER A 1 91 ? 6.629 20.147 -10.066 1.00 68.44 91 SER A CA 1
ATOM 728 C C . SER A 1 91 ? 7.276 19.999 -8.695 1.00 68.44 91 SER A C 1
ATOM 730 O O . SER A 1 91 ? 7.821 18.940 -8.384 1.00 68.44 91 SER A O 1
ATOM 732 N N . ASP A 1 92 ? 7.252 21.058 -7.887 1.00 86.69 92 ASP A N 1
ATOM 733 C CA . ASP A 1 92 ? 7.689 21.022 -6.488 1.00 86.69 92 ASP A CA 1
ATOM 734 C C . ASP A 1 92 ? 6.574 20.432 -5.606 1.00 86.69 92 ASP A C 1
ATOM 736 O O . ASP A 1 92 ? 6.144 20.996 -4.596 1.00 86.69 92 ASP A O 1
ATOM 740 N N . TRP A 1 93 ? 6.043 19.290 -6.052 1.00 91.06 93 TRP A N 1
ATOM 741 C CA . TRP A 1 93 ? 4.892 18.636 -5.443 1.00 91.06 93 TRP A CA 1
ATOM 742 C C . TRP A 1 93 ? 5.172 18.233 -4.000 1.00 91.06 93 TRP A C 1
ATOM 744 O O . TRP A 1 93 ? 4.258 18.235 -3.183 1.00 91.06 93 TRP A O 1
ATOM 754 N N . GLN A 1 94 ? 6.432 17.940 -3.669 1.00 91.12 94 GLN A N 1
ATOM 755 C CA . GLN A 1 94 ? 6.862 17.619 -2.312 1.00 91.12 94 GLN A CA 1
ATOM 756 C C . GLN A 1 94 ? 6.640 18.813 -1.379 1.00 91.12 94 GLN A C 1
ATOM 758 O O . GLN A 1 94 ? 6.073 18.652 -0.297 1.00 91.12 94 GLN A O 1
ATOM 763 N N . THR A 1 95 ? 7.005 20.024 -1.810 1.00 91.56 95 THR A N 1
ATOM 764 C CA . THR A 1 95 ? 6.771 21.252 -1.038 1.00 91.56 95 THR A CA 1
ATOM 765 C C . THR A 1 95 ? 5.281 21.567 -0.920 1.00 91.56 95 THR A C 1
ATOM 767 O O . THR A 1 95 ? 4.805 21.941 0.161 1.00 91.56 95 THR A O 1
ATOM 770 N N . THR A 1 96 ? 4.510 21.373 -1.994 1.00 91.69 96 THR A N 1
ATOM 771 C CA . THR A 1 96 ? 3.049 21.527 -1.954 1.00 91.69 96 THR A CA 1
ATOM 772 C C . THR A 1 96 ? 2.419 20.538 -0.974 1.00 91.69 96 THR A C 1
ATOM 774 O O . THR A 1 96 ? 1.663 20.950 -0.096 1.00 91.69 96 THR A O 1
ATOM 777 N N . LEU A 1 97 ? 2.794 19.261 -1.035 1.00 91.12 97 LEU A N 1
ATOM 778 C CA . LEU A 1 97 ? 2.277 18.213 -0.160 1.00 91.12 97 LEU A CA 1
ATOM 779 C C . LEU A 1 97 ? 2.640 18.454 1.311 1.00 91.12 97 LEU A C 1
ATOM 781 O O . LEU A 1 97 ? 1.782 18.346 2.186 1.00 91.12 97 LEU A O 1
ATOM 785 N N . GLN A 1 98 ? 3.880 18.856 1.602 1.00 90.81 98 GLN A N 1
ATOM 786 C CA . GLN A 1 98 ? 4.294 19.237 2.957 1.00 90.81 98 GLN A CA 1
ATOM 787 C C . GLN A 1 98 ? 3.492 20.435 3.483 1.00 90.81 98 GLN A C 1
ATOM 789 O O . GLN A 1 98 ? 3.119 20.478 4.660 1.00 90.81 98 GLN A O 1
ATOM 794 N N . THR A 1 99 ? 3.196 21.403 2.611 1.00 93.25 99 THR A N 1
ATOM 795 C CA . THR A 1 99 ? 2.352 22.555 2.944 1.00 93.25 99 THR A CA 1
ATOM 796 C C . THR A 1 99 ? 0.928 22.111 3.274 1.00 93.25 99 THR A C 1
ATOM 798 O O . THR A 1 99 ? 0.382 22.548 4.290 1.00 93.25 99 THR A O 1
ATOM 801 N N . LEU A 1 100 ? 0.351 21.207 2.478 1.00 91.81 100 LEU A N 1
ATOM 802 C CA . LEU A 1 100 ? -0.968 20.625 2.732 1.00 91.81 100 LEU A CA 1
ATOM 803 C C . LEU A 1 100 ? -0.995 19.846 4.053 1.00 91.81 100 LEU A C 1
ATOM 805 O O . LEU A 1 100 ? -1.834 20.124 4.907 1.00 91.81 100 LEU A O 1
ATOM 809 N N . ALA A 1 101 ? -0.024 18.964 4.297 1.00 89.06 101 ALA A N 1
ATOM 810 C CA . ALA A 1 101 ? 0.080 18.200 5.543 1.00 89.06 101 ALA A CA 1
ATOM 811 C C . ALA A 1 101 ? 0.166 19.110 6.783 1.00 89.06 101 ALA A C 1
ATOM 813 O O . ALA A 1 101 ? -0.500 18.881 7.803 1.00 89.06 101 ALA A O 1
ATOM 814 N N . ARG A 1 102 ? 0.934 20.205 6.691 1.00 90.44 102 ARG A N 1
ATOM 815 C CA . ARG A 1 102 ? 1.003 21.214 7.755 1.00 90.44 102 ARG A CA 1
ATOM 816 C C . ARG A 1 102 ? -0.346 21.908 7.961 1.00 90.44 102 ARG A C 1
ATOM 818 O O . ARG A 1 102 ? -0.763 22.057 9.110 1.00 90.44 102 ARG A O 1
ATOM 825 N N . ARG A 1 103 ? -1.043 22.299 6.886 1.00 91.25 103 ARG A N 1
ATOM 826 C CA . ARG A 1 103 ? -2.379 22.922 6.958 1.00 91.25 103 ARG A CA 1
ATOM 827 C C . ARG A 1 103 ? -3.405 21.993 7.601 1.00 91.25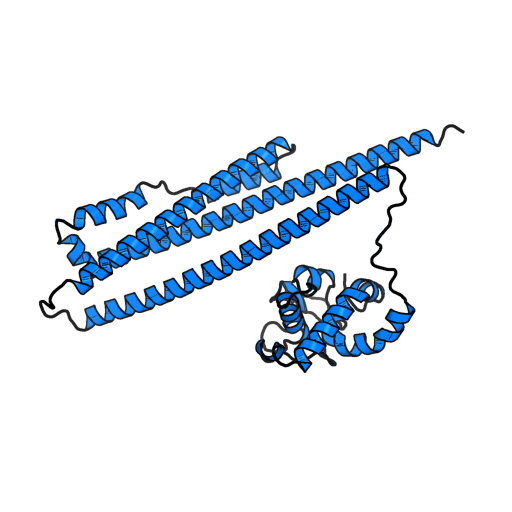 103 ARG A C 1
ATOM 829 O O . ARG A 1 103 ? -4.149 22.452 8.459 1.00 91.25 103 ARG A O 1
ATOM 836 N N . VAL A 1 104 ? -3.397 20.702 7.268 1.00 86.75 104 VAL A N 1
ATOM 837 C CA . VAL A 1 104 ? -4.297 19.693 7.858 1.00 86.75 104 VAL A CA 1
ATOM 838 C C . VAL A 1 104 ? -4.072 19.555 9.360 1.00 86.75 104 VAL A C 1
ATOM 840 O O . VAL A 1 104 ? -5.031 19.545 10.131 1.00 86.75 104 VAL A O 1
ATOM 843 N N . THR A 1 105 ? -2.809 19.534 9.789 1.00 83.12 105 THR A N 1
ATOM 844 C CA . THR A 1 105 ? -2.440 19.430 11.211 1.00 83.12 105 THR A CA 1
ATOM 845 C C . THR A 1 105 ? -2.820 20.688 12.005 1.00 83.12 105 THR A C 1
ATOM 847 O O . THR A 1 105 ? -3.146 20.610 13.186 1.00 83.12 105 THR A O 1
ATOM 850 N N . GLN A 1 106 ? -2.794 21.857 11.359 1.00 87.06 106 GLN A N 1
ATOM 851 C CA . GLN A 1 106 ? -3.127 23.155 11.964 1.00 87.06 106 GLN A CA 1
ATOM 852 C C . GLN A 1 106 ? -4.600 23.559 11.785 1.00 87.06 106 GLN A C 1
ATOM 854 O O . GLN A 1 106 ? -5.041 24.580 12.323 1.00 87.06 106 GLN A O 1
ATOM 859 N N . ALA A 1 107 ? -5.373 22.804 11.009 1.00 84.50 107 ALA A N 1
ATOM 860 C CA . ALA A 1 107 ? -6.753 23.136 10.710 1.00 84.50 107 ALA A CA 1
ATOM 861 C C . ALA A 1 107 ? -7.647 22.870 11.930 1.00 84.50 107 ALA A C 1
ATOM 863 O O . ALA A 1 107 ? -7.826 21.743 12.379 1.00 84.50 107 ALA A O 1
ATOM 864 N N . GLY A 1 108 ? -8.223 23.950 12.464 1.00 78.44 108 GLY A N 1
ATOM 865 C CA . GLY A 1 108 ? -9.203 23.903 13.553 1.00 78.44 108 GLY A CA 1
ATOM 866 C C . GLY A 1 108 ? -10.660 23.809 13.085 1.00 78.44 108 GLY A C 1
ATOM 867 O O . GLY A 1 108 ? -11.556 23.766 13.930 1.00 78.44 108 GLY A O 1
ATOM 868 N N . SER A 1 109 ? -10.907 23.812 11.770 1.00 83.94 109 SER A N 1
ATOM 869 C CA . SER A 1 109 ? -12.248 23.810 11.177 1.00 83.94 109 SER A CA 1
ATOM 870 C C . SER A 1 109 ? -12.372 22.830 10.014 1.00 83.94 109 SER A C 1
ATOM 872 O O . SER A 1 109 ? -11.411 22.554 9.299 1.00 83.94 109 SER A O 1
ATOM 874 N N . GLU A 1 110 ? -13.596 22.345 9.818 1.00 81.19 110 GLU A N 1
ATOM 875 C CA . GLU A 1 110 ? -13.957 21.406 8.757 1.00 81.19 110 GLU A CA 1
ATOM 876 C C . GLU A 1 110 ? -13.743 21.984 7.353 1.00 81.19 110 GLU A C 1
ATOM 878 O O . GLU A 1 110 ? -13.212 21.297 6.485 1.00 81.19 110 GLU A O 1
ATOM 883 N N . ASP A 1 111 ? -14.080 23.257 7.138 1.00 85.19 111 ASP A N 1
ATOM 884 C CA . ASP A 1 111 ? -13.925 23.904 5.829 1.00 85.19 111 ASP A CA 1
ATOM 885 C C . ASP A 1 111 ? -12.467 23.912 5.357 1.00 85.19 111 ASP A C 1
ATOM 887 O O . ASP A 1 111 ? -12.183 23.758 4.171 1.00 85.19 111 ASP A O 1
ATOM 891 N N . ARG A 1 112 ? -11.518 24.033 6.297 1.00 86.94 112 ARG A N 1
ATOM 892 C CA . ARG A 1 112 ? -10.086 23.977 5.982 1.00 86.94 112 ARG A CA 1
ATOM 893 C C . ARG A 1 112 ? -9.645 22.573 5.586 1.00 86.94 112 ARG A C 1
ATOM 895 O O . ARG A 1 112 ? -8.786 22.449 4.721 1.00 86.94 112 ARG A O 1
ATOM 902 N N . TRP A 1 113 ? -10.223 21.535 6.189 1.00 84.19 113 TRP A N 1
ATOM 903 C CA . TRP A 1 113 ? -9.953 20.155 5.785 1.00 84.19 113 TRP A CA 1
ATOM 904 C C . TRP A 1 113 ? -10.504 19.859 4.395 1.00 84.19 113 TRP A C 1
ATOM 906 O O . TRP A 1 113 ? -9.773 19.301 3.587 1.00 84.19 113 TRP A O 1
ATOM 916 N N . ARG A 1 114 ? -11.725 20.307 4.077 1.00 86.44 114 ARG A N 1
ATOM 917 C CA . ARG A 1 114 ? -12.297 20.149 2.729 1.00 86.44 114 ARG A CA 1
ATOM 918 C C . ARG A 1 114 ? -11.450 20.827 1.657 1.00 86.44 114 ARG A C 1
ATOM 920 O O . ARG A 1 114 ? -11.216 20.235 0.612 1.00 86.44 114 ARG A O 1
ATOM 927 N N . LEU A 1 115 ? -10.951 22.033 1.935 1.00 88.62 115 LEU A N 1
ATOM 928 C CA . LEU A 1 115 ? -10.041 22.721 1.021 1.00 88.62 115 LEU A CA 1
ATOM 929 C C . LEU A 1 115 ? -8.745 21.921 0.811 1.00 88.62 115 LEU A C 1
ATOM 931 O O . LEU A 1 115 ? -8.310 21.756 -0.321 1.00 88.62 115 LEU A O 1
ATOM 935 N N . CYS A 1 116 ? -8.151 21.385 1.885 1.00 89.06 116 CYS A N 1
ATOM 936 C CA . CYS A 1 116 ? -6.942 20.561 1.775 1.00 89.06 116 CYS A CA 1
ATOM 937 C C . CYS A 1 116 ? -7.192 19.266 0.991 1.00 89.06 116 CYS A C 1
ATOM 939 O O . CYS A 1 116 ? -6.310 18.843 0.252 1.00 89.06 116 CYS A O 1
ATOM 941 N N . LEU A 1 117 ? -8.373 18.658 1.147 1.00 87.88 117 LEU A N 1
ATOM 942 C CA . LEU A 1 117 ? -8.774 17.466 0.403 1.00 87.88 117 LEU A CA 1
ATOM 943 C C . LEU A 1 117 ? -8.847 17.770 -1.100 1.00 87.88 117 LEU A C 1
ATOM 945 O O . LEU A 1 117 ? -8.169 17.116 -1.879 1.00 87.88 117 LEU A O 1
ATOM 949 N N . GLN A 1 118 ? -9.558 18.832 -1.491 1.00 90.88 118 GLN A N 1
ATOM 950 C CA . GLN A 1 118 ? -9.669 19.254 -2.894 1.00 90.88 118 GLN A CA 1
ATOM 951 C C . GLN A 1 118 ? -8.317 19.639 -3.512 1.00 90.88 118 GLN A C 1
ATOM 953 O O . GLN A 1 118 ? -8.039 19.314 -4.664 1.00 90.88 118 GLN A O 1
ATOM 958 N N . GLU A 1 119 ? -7.464 20.345 -2.759 1.00 91.94 119 GLU A N 1
ATOM 959 C CA . GLU A 1 119 ? -6.107 20.680 -3.207 1.00 91.94 119 GLU A CA 1
ATOM 960 C C . GLU A 1 119 ? -5.243 19.413 -3.381 1.00 91.94 119 GLU A C 1
ATOM 962 O O . GLU A 1 119 ? -4.458 19.343 -4.328 1.00 91.94 119 GLU A O 1
ATOM 967 N N . GLY A 1 120 ? -5.399 18.417 -2.500 1.00 90.06 120 GLY A N 1
ATOM 968 C CA . GLY A 1 120 ? -4.741 17.110 -2.594 1.00 90.06 120 GLY A CA 1
ATOM 969 C C . GLY A 1 120 ? -5.195 16.314 -3.817 1.00 90.06 120 GLY A C 1
ATOM 970 O O . GLY A 1 120 ? -4.358 15.935 -4.633 1.00 90.06 120 GLY A O 1
ATOM 971 N N . GLU A 1 121 ? -6.508 16.167 -4.006 1.00 89.94 121 GLU A N 1
ATOM 972 C CA . GLU A 1 121 ? -7.111 15.481 -5.157 1.00 89.94 121 GLU A CA 1
ATOM 973 C C . GLU A 1 121 ? -6.641 16.083 -6.484 1.00 89.94 121 GLU A C 1
ATOM 975 O O . GLU A 1 121 ? -6.175 15.365 -7.372 1.00 89.94 121 GLU A O 1
ATOM 980 N N . LEU A 1 122 ? -6.681 17.415 -6.604 1.00 91.50 122 LEU A N 1
ATOM 981 C CA . LEU A 1 122 ? -6.220 18.110 -7.803 1.00 91.50 122 LEU A CA 1
ATOM 982 C C . LEU A 1 122 ? -4.729 17.858 -8.064 1.00 91.50 122 LEU A C 1
ATOM 984 O O . LEU A 1 122 ? -4.328 17.628 -9.207 1.00 91.50 122 LEU A O 1
ATOM 988 N N . LEU A 1 123 ? -3.899 17.900 -7.018 1.00 91.69 123 LEU A N 1
ATOM 989 C CA . LEU A 1 123 ? -2.470 17.623 -7.140 1.00 91.69 123 LEU A CA 1
ATOM 990 C C . LEU A 1 123 ? -2.224 16.166 -7.562 1.00 91.69 123 LEU A C 1
ATOM 992 O O . LEU A 1 123 ? -1.411 15.919 -8.454 1.00 91.69 123 LEU A O 1
ATOM 996 N N . ARG A 1 124 ? -2.948 15.207 -6.977 1.00 91.62 124 ARG A N 1
ATOM 997 C CA . ARG A 1 124 ? -2.880 13.779 -7.319 1.00 91.62 124 ARG A CA 1
ATOM 998 C C . ARG A 1 124 ? -3.250 13.532 -8.778 1.00 91.62 124 ARG A C 1
ATOM 1000 O O . ARG A 1 124 ? -2.516 12.829 -9.480 1.00 91.62 124 ARG A O 1
ATOM 1007 N N . GLU A 1 125 ? -4.348 14.117 -9.251 1.00 87.19 125 GLU A N 1
ATOM 1008 C CA . GLU A 1 125 ? -4.786 14.014 -10.646 1.00 87.19 125 GLU A CA 1
ATOM 1009 C C . GLU A 1 125 ? -3.738 14.582 -11.603 1.00 87.19 125 GLU A C 1
ATOM 1011 O O . GLU A 1 125 ? -3.369 13.925 -12.580 1.00 87.19 125 GLU A O 1
ATOM 1016 N N . GLN A 1 126 ? -3.199 15.765 -11.294 1.00 89.19 126 GLN A N 1
ATOM 1017 C CA . GLN A 1 126 ? -2.143 16.385 -12.090 1.00 89.19 126 GLN A CA 1
ATOM 1018 C C . GLN A 1 126 ? -0.902 15.494 -12.164 1.00 89.19 126 GLN A C 1
ATOM 1020 O O . GLN A 1 126 ? -0.420 15.222 -13.263 1.00 89.19 126 GLN A O 1
ATOM 1025 N N . LEU A 1 127 ? -0.398 15.008 -11.027 1.00 87.81 127 LEU A N 1
ATOM 1026 C CA . LEU A 1 127 ? 0.786 14.143 -10.976 1.00 87.81 127 LEU A CA 1
ATOM 1027 C C . LEU A 1 127 ? 0.573 12.844 -11.756 1.00 87.81 127 LEU A C 1
ATOM 1029 O O . LEU A 1 127 ? 1.433 12.445 -12.543 1.00 87.81 127 LEU A O 1
ATOM 1033 N N . SER A 1 128 ? -0.598 12.229 -11.597 1.00 83.75 128 SER A N 1
ATOM 1034 C CA . SER A 1 128 ? -0.971 10.997 -12.297 1.00 83.75 128 SER A CA 1
ATOM 1035 C C . SER A 1 128 ? -1.038 11.195 -13.810 1.00 83.75 128 SER A C 1
ATOM 1037 O O . SER A 1 128 ? -0.519 10.378 -14.570 1.00 83.75 128 SER A O 1
ATOM 1039 N N . GLU A 1 129 ? -1.645 12.290 -14.267 1.00 85.62 129 GLU A N 1
ATOM 1040 C CA . GLU A 1 129 ? -1.710 12.647 -15.685 1.00 85.62 129 GLU A CA 1
ATOM 1041 C C . GLU A 1 129 ? -0.311 12.910 -16.262 1.00 85.62 129 GLU A C 1
ATOM 1043 O O . GLU A 1 129 ? 0.013 12.432 -17.352 1.00 85.62 129 GLU A O 1
ATOM 1048 N N . GLN A 1 130 ? 0.562 13.603 -15.522 1.00 84.62 130 GLN A N 1
ATOM 1049 C CA . GLN A 1 130 ? 1.946 13.806 -15.956 1.00 84.62 130 GLN A CA 1
ATOM 1050 C C . GLN A 1 130 ? 2.727 12.492 -16.052 1.00 84.62 130 GLN A C 1
ATOM 1052 O O . GLN A 1 130 ? 3.426 12.264 -17.041 1.00 84.62 130 GLN A O 1
ATOM 1057 N N . ALA A 1 131 ? 2.573 11.596 -15.075 1.00 82.12 131 ALA A N 1
ATOM 1058 C CA . ALA A 1 131 ? 3.196 10.277 -15.116 1.00 82.12 131 ALA A CA 1
ATOM 1059 C C . ALA A 1 131 ? 2.759 9.488 -16.367 1.00 82.12 131 ALA A C 1
ATOM 1061 O O . ALA A 1 131 ? 3.604 8.970 -17.101 1.00 82.12 131 ALA A O 1
ATOM 1062 N N . ARG A 1 132 ? 1.454 9.473 -16.688 1.00 81.69 132 ARG A N 1
ATOM 1063 C CA . ARG A 1 132 ? 0.919 8.811 -17.898 1.00 81.69 132 ARG A CA 1
ATOM 1064 C C . ARG A 1 132 ? 1.490 9.391 -19.191 1.00 81.69 132 ARG A C 1
ATOM 1066 O O . ARG A 1 132 ? 1.770 8.646 -20.136 1.00 81.69 132 ARG A O 1
ATOM 1073 N N . ARG A 1 133 ? 1.693 10.710 -19.249 1.00 83.38 133 ARG A N 1
ATOM 1074 C CA . ARG A 1 133 ? 2.321 11.365 -20.407 1.00 83.38 133 ARG A CA 1
ATOM 1075 C C . ARG A 1 133 ? 3.756 10.901 -20.604 1.00 83.38 133 ARG A C 1
ATOM 1077 O O . ARG A 1 133 ? 4.107 10.551 -21.728 1.00 83.38 133 ARG A O 1
ATOM 1084 N N . PHE A 1 134 ? 4.553 10.820 -19.537 1.00 79.75 134 PHE A N 1
ATOM 1085 C CA . PHE A 1 134 ? 5.919 10.295 -19.629 1.00 79.75 134 PHE A CA 1
ATOM 1086 C C . PHE A 1 134 ? 5.954 8.858 -20.146 1.00 79.75 134 PHE A C 1
ATOM 1088 O O . PHE A 1 134 ? 6.732 8.569 -21.054 1.00 79.75 134 PHE A O 1
ATOM 1095 N N . VAL A 1 135 ? 5.070 7.986 -19.655 1.00 79.31 135 VAL A N 1
ATOM 1096 C CA . VAL A 1 135 ? 4.947 6.609 -20.165 1.00 79.31 135 VAL A CA 1
ATOM 1097 C C . VAL A 1 135 ? 4.607 6.606 -21.661 1.00 79.31 135 VAL A C 1
ATOM 1099 O O . VAL A 1 135 ? 5.255 5.922 -22.452 1.00 79.31 135 VAL A O 1
ATOM 1102 N N . THR A 1 136 ? 3.662 7.445 -22.089 1.00 80.88 136 THR A N 1
ATOM 1103 C CA . THR A 1 136 ? 3.284 7.565 -23.509 1.00 80.88 136 THR A CA 1
ATOM 1104 C C . THR A 1 136 ? 4.457 8.042 -24.378 1.00 80.88 136 THR A C 1
ATOM 1106 O O . THR A 1 136 ? 4.670 7.541 -25.487 1.00 80.88 136 THR A O 1
ATOM 1109 N N . TYR A 1 137 ? 5.247 9.003 -23.889 1.00 82.69 137 TYR A N 1
ATOM 1110 C CA . TYR A 1 137 ? 6.440 9.487 -24.588 1.00 82.69 137 TYR A CA 1
ATOM 1111 C C . TYR A 1 137 ? 7.512 8.401 -24.705 1.00 82.69 137 TYR A C 1
ATOM 1113 O O . TYR A 1 137 ? 8.083 8.230 -25.786 1.00 82.69 137 TYR A O 1
ATOM 1121 N N . GLN A 1 138 ? 7.733 7.624 -23.641 1.00 81.00 138 GLN A N 1
ATOM 1122 C CA . GLN A 1 138 ? 8.653 6.485 -23.646 1.00 81.00 138 GLN A CA 1
ATOM 1123 C C . GLN A 1 138 ? 8.252 5.448 -24.696 1.00 81.00 138 GLN A C 1
ATOM 1125 O O . GLN A 1 138 ? 9.073 5.070 -25.533 1.00 81.00 138 GLN A O 1
ATOM 1130 N N . GLU A 1 139 ? 6.986 5.028 -24.713 1.00 81.12 139 GLU A N 1
ATOM 1131 C CA . GLU A 1 139 ? 6.489 4.053 -25.688 1.00 81.12 139 GLU A CA 1
ATOM 1132 C C . GLU A 1 139 ? 6.654 4.539 -27.128 1.00 81.12 139 GLU A C 1
ATOM 1134 O O . GLU A 1 139 ? 7.034 3.767 -28.016 1.00 81.12 139 GLU A O 1
ATOM 1139 N N . ARG A 1 140 ? 6.383 5.826 -27.373 1.00 82.31 140 ARG A N 1
ATOM 1140 C CA . ARG A 1 140 ? 6.551 6.432 -28.694 1.00 82.31 140 ARG A CA 1
ATOM 1141 C C . ARG A 1 140 ? 8.015 6.418 -29.132 1.00 82.31 140 ARG A C 1
ATOM 1143 O O . ARG A 1 140 ? 8.290 6.008 -30.260 1.00 82.31 140 ARG A O 1
ATOM 1150 N N . LEU A 1 141 ? 8.937 6.824 -28.258 1.00 80.69 141 LEU A N 1
ATOM 1151 C CA . LEU A 1 141 ? 10.371 6.831 -28.553 1.00 80.69 141 LEU A CA 1
ATOM 1152 C C . LEU A 1 141 ? 10.903 5.412 -28.796 1.00 80.69 141 LEU A C 1
ATOM 1154 O O . LEU A 1 141 ? 11.603 5.176 -29.776 1.00 80.69 141 LEU A O 1
ATOM 1158 N N . GLN A 1 142 ? 10.509 4.440 -27.975 1.00 78.81 142 GLN A N 1
ATOM 1159 C CA . GLN A 1 142 ? 10.907 3.041 -28.148 1.00 78.81 142 GLN A CA 1
ATOM 1160 C C . GLN A 1 142 ? 10.386 2.434 -29.453 1.00 78.81 142 GLN A C 1
ATOM 1162 O O . GLN A 1 142 ? 11.127 1.750 -30.161 1.00 78.81 142 GLN A O 1
ATOM 1167 N N . ARG A 1 143 ? 9.117 2.688 -29.803 1.00 80.25 143 ARG A N 1
ATOM 1168 C CA . ARG A 1 143 ? 8.543 2.218 -31.074 1.00 80.25 143 ARG A CA 1
ATOM 1169 C C . ARG A 1 143 ? 9.350 2.743 -32.257 1.00 80.25 143 ARG A C 1
ATOM 1171 O O . ARG A 1 143 ? 9.600 2.010 -33.209 1.00 80.25 143 ARG A O 1
ATOM 1178 N N . TRP A 1 144 ? 9.795 3.986 -32.164 1.00 77.44 144 TRP A N 1
ATOM 1179 C CA . TRP A 1 144 ? 10.597 4.609 -33.198 1.00 77.44 144 TRP A CA 1
ATOM 1180 C C . TRP A 1 144 ? 12.033 4.081 -33.261 1.00 77.44 144 TRP A C 1
ATOM 1182 O O . TRP A 1 144 ? 12.531 3.802 -34.352 1.00 77.44 144 TRP A O 1
ATOM 1192 N N . LEU A 1 145 ? 12.675 3.847 -32.111 1.00 76.31 145 LEU A N 1
ATOM 1193 C CA . LEU A 1 145 ? 13.983 3.184 -32.034 1.00 76.31 145 LEU A CA 1
ATOM 1194 C C . LEU A 1 145 ? 13.951 1.780 -32.647 1.00 76.31 145 LEU A C 1
ATOM 1196 O O . LEU A 1 145 ? 14.900 1.363 -33.308 1.00 76.31 145 LEU A O 1
ATOM 1200 N N . LYS A 1 146 ? 12.843 1.058 -32.464 1.00 78.25 146 LYS A N 1
ATOM 1201 C CA . LYS A 1 146 ? 12.633 -0.253 -33.081 1.00 78.25 146 LYS A CA 1
ATOM 1202 C C . LYS A 1 146 ? 12.478 -0.151 -34.603 1.00 78.25 146 LYS A C 1
ATOM 1204 O O . LYS A 1 146 ? 13.138 -0.874 -35.335 1.00 78.25 146 LYS A O 1
ATOM 1209 N N . GLN A 1 147 ? 11.662 0.782 -35.091 1.00 73.88 147 GLN A N 1
ATOM 1210 C CA . GLN A 1 147 ? 11.470 0.981 -36.535 1.00 73.88 147 GLN A CA 1
ATOM 1211 C C . GLN A 1 147 ? 12.764 1.406 -37.247 1.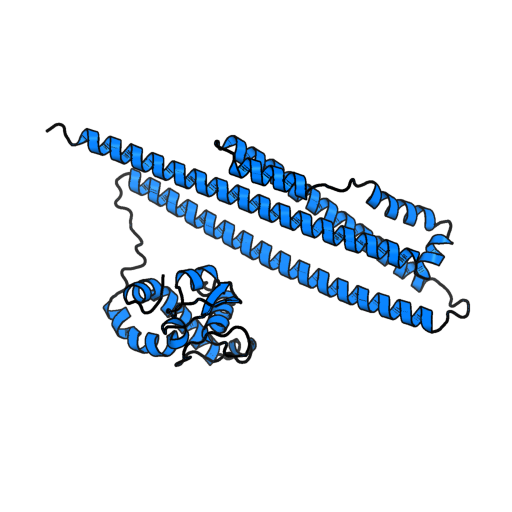00 73.88 147 GLN A C 1
ATOM 1213 O O . GLN A 1 147 ? 13.060 0.931 -38.341 1.00 73.88 147 GLN A O 1
ATOM 1218 N N . THR A 1 148 ? 13.561 2.270 -36.616 1.00 69.19 148 THR A N 1
ATOM 1219 C CA . THR A 1 148 ? 14.842 2.742 -37.170 1.00 69.19 148 THR A CA 1
ATOM 1220 C C . THR A 1 148 ? 15.951 1.688 -37.107 1.00 69.19 148 THR A C 1
ATOM 1222 O O . THR A 1 148 ? 16.872 1.729 -37.924 1.00 69.19 148 THR A O 1
ATOM 1225 N N . SER A 1 149 ? 15.877 0.721 -36.186 1.00 67.69 149 SER A N 1
ATOM 1226 C CA . SER A 1 149 ? 16.808 -0.412 -36.153 1.00 67.69 149 SER A CA 1
ATOM 1227 C C . SER A 1 149 ? 16.437 -1.526 -37.141 1.00 67.69 149 SER A C 1
ATOM 1229 O O . SER A 1 149 ? 17.340 -2.139 -37.704 1.00 67.69 149 SER A O 1
ATOM 1231 N N . GLU A 1 150 ? 15.144 -1.744 -37.409 1.00 66.62 150 GLU A N 1
ATOM 1232 C CA . GLU A 1 150 ? 14.641 -2.763 -38.347 1.00 66.62 150 GLU A CA 1
ATOM 1233 C C . GLU A 1 150 ? 14.714 -2.331 -39.828 1.00 66.62 150 GLU A C 1
ATOM 1235 O O . GLU A 1 150 ? 14.852 -3.179 -40.706 1.00 66.62 150 GLU A O 1
ATOM 1240 N N . GLY A 1 151 ? 14.652 -1.027 -40.126 1.00 54.47 151 GLY A N 1
ATOM 1241 C CA . GLY A 1 151 ? 14.639 -0.496 -41.500 1.00 54.47 151 GLY A CA 1
ATOM 1242 C C . GLY A 1 151 ? 16.006 -0.256 -42.160 1.00 54.47 151 GLY A C 1
ATOM 1243 O O . GLY A 1 151 ? 16.052 0.131 -43.327 1.00 54.47 151 GLY A O 1
ATOM 1244 N N . ALA A 1 152 ? 17.125 -0.448 -41.453 1.00 50.22 152 ALA A N 1
ATOM 1245 C CA . ALA A 1 152 ? 18.453 -0.131 -41.982 1.00 50.22 152 ALA A CA 1
ATOM 1246 C C . ALA A 1 152 ? 19.115 -1.355 -42.654 1.00 50.22 152 ALA A C 1
ATOM 1248 O O . ALA A 1 152 ? 19.306 -2.373 -41.982 1.00 50.22 152 ALA A O 1
ATOM 1249 N N . PRO A 1 153 ? 19.551 -1.282 -43.931 1.00 44.25 153 PRO A N 1
ATOM 1250 C CA . PRO A 1 153 ? 20.454 -2.289 -44.477 1.00 44.25 153 PRO A CA 1
ATOM 1251 C C . PRO A 1 153 ? 21.750 -2.288 -43.658 1.00 44.25 153 PRO A C 1
ATOM 1253 O O . PRO A 1 153 ? 22.230 -1.230 -43.245 1.00 44.25 153 PRO A O 1
ATOM 1256 N N . ALA A 1 154 ? 22.300 -3.478 -43.405 1.00 43.81 154 ALA A N 1
ATOM 1257 C CA . ALA A 1 154 ? 23.539 -3.693 -42.662 1.00 43.81 154 ALA A CA 1
ATOM 1258 C C . ALA A 1 154 ? 24.742 -3.065 -43.394 1.00 43.81 154 ALA A C 1
ATOM 1260 O O . ALA A 1 154 ? 25.526 -3.747 -44.045 1.00 43.81 154 ALA A O 1
ATOM 1261 N N . ALA A 1 155 ? 24.871 -1.745 -43.330 1.00 41.56 155 ALA A N 1
ATOM 1262 C CA . ALA A 1 155 ? 25.990 -1.017 -43.890 1.00 41.56 155 ALA A CA 1
ATOM 1263 C C . ALA A 1 155 ? 27.079 -0.869 -42.821 1.00 41.56 155 ALA A C 1
ATOM 1265 O O . ALA A 1 155 ? 26.950 -0.059 -41.906 1.00 41.56 155 ALA A O 1
ATOM 1266 N N . GLY A 1 156 ? 28.139 -1.666 -42.990 1.00 44.69 156 GLY A N 1
ATOM 1267 C CA . GLY A 1 156 ? 29.501 -1.370 -42.542 1.00 44.69 156 GLY A CA 1
ATOM 1268 C C . GLY A 1 156 ? 29.812 -1.638 -41.072 1.00 44.69 156 GLY A C 1
ATOM 1269 O O . GLY A 1 156 ? 29.350 -0.912 -40.202 1.00 44.69 156 GLY A O 1
ATOM 1270 N N . GLU A 1 157 ? 30.635 -2.667 -40.834 1.00 45.28 157 GLU A N 1
ATOM 1271 C CA . GLU A 1 157 ? 31.580 -2.830 -39.711 1.00 45.28 157 GLU A CA 1
ATOM 1272 C C . GLU A 1 157 ? 31.259 -2.054 -38.417 1.00 45.28 157 GLU A C 1
ATOM 1274 O O . GLU A 1 157 ? 32.053 -1.268 -37.905 1.00 45.28 157 GLU A O 1
ATOM 1279 N N . GLY A 1 158 ? 30.088 -2.313 -37.835 1.00 44.44 158 GLY A N 1
ATOM 1280 C CA . GLY A 1 158 ? 29.851 -2.024 -36.428 1.00 44.44 158 GLY A CA 1
ATOM 1281 C C . GLY A 1 158 ? 30.617 -3.056 -35.612 1.00 44.44 158 GLY A C 1
ATOM 1282 O O . GLY A 1 158 ? 30.285 -4.241 -35.662 1.00 44.44 158 GLY A O 1
ATOM 1283 N N . SER A 1 159 ? 31.658 -2.617 -34.902 1.00 46.69 159 SER A N 1
ATOM 1284 C CA . SER A 1 159 ? 32.432 -3.432 -33.964 1.00 46.69 159 SER A CA 1
ATOM 1285 C C . SER A 1 159 ? 31.499 -4.331 -33.146 1.00 46.69 159 SER A C 1
ATOM 1287 O O . SER A 1 159 ? 30.495 -3.865 -32.611 1.00 46.69 159 SER A O 1
ATOM 1289 N N . VAL A 1 160 ? 31.829 -5.620 -33.021 1.00 47.09 160 VAL A N 1
ATOM 1290 C CA . VAL A 1 160 ? 31.087 -6.624 -32.227 1.00 47.09 160 VAL A CA 1
ATOM 1291 C C . VAL A 1 160 ? 30.752 -6.111 -30.813 1.00 47.09 160 VAL A C 1
ATOM 1293 O O . VAL A 1 160 ? 29.737 -6.489 -30.228 1.00 47.09 160 VAL A O 1
ATOM 1296 N N . PHE A 1 161 ? 31.552 -5.174 -30.296 1.00 43.75 161 PHE A N 1
ATOM 1297 C CA . PHE A 1 161 ? 31.304 -4.459 -29.049 1.00 43.75 161 PHE A CA 1
ATOM 1298 C C . PHE A 1 161 ? 30.049 -3.574 -29.052 1.00 43.75 161 PHE A C 1
ATOM 1300 O O . PHE A 1 161 ? 29.361 -3.548 -28.036 1.00 43.75 161 PHE A O 1
ATOM 1307 N N . ASP A 1 162 ? 29.700 -2.893 -30.145 1.00 45.44 162 ASP A N 1
ATOM 1308 C CA . ASP A 1 162 ? 28.527 -2.007 -30.212 1.00 45.44 162 ASP A CA 1
ATOM 1309 C C . ASP A 1 162 ? 27.212 -2.797 -30.265 1.00 45.44 162 ASP A C 1
ATOM 1311 O O . ASP A 1 162 ? 26.238 -2.425 -29.606 1.00 45.44 162 ASP A O 1
ATOM 1315 N N . ILE A 1 163 ? 27.205 -3.941 -30.959 1.00 50.59 163 ILE A N 1
ATOM 1316 C CA . ILE A 1 163 ? 26.074 -4.886 -30.974 1.00 50.59 163 ILE A CA 1
ATOM 1317 C C . ILE A 1 163 ? 25.896 -5.515 -29.585 1.00 50.59 163 ILE A C 1
ATOM 1319 O O . ILE A 1 163 ? 24.777 -5.633 -29.085 1.00 50.59 163 ILE A O 1
ATOM 1323 N N . HIS A 1 164 ? 26.995 -5.876 -28.917 1.00 49.97 164 HIS A N 1
ATOM 1324 C CA . HIS A 1 164 ? 26.930 -6.447 -27.574 1.00 49.97 164 HIS A CA 1
ATOM 1325 C C . HIS A 1 164 ? 26.480 -5.413 -26.527 1.00 49.97 164 HIS A C 1
ATOM 1327 O O . HIS A 1 164 ? 25.656 -5.723 -25.667 1.00 49.97 164 HIS A O 1
ATOM 1333 N N . ARG A 1 165 ? 26.933 -4.154 -26.631 1.00 52.88 165 ARG A N 1
ATOM 1334 C CA . ARG A 1 165 ? 26.499 -3.058 -25.748 1.00 52.88 165 ARG A CA 1
ATOM 1335 C C . ARG A 1 165 ? 25.019 -2.733 -25.933 1.00 52.88 165 ARG A C 1
ATOM 1337 O O . ARG A 1 165 ? 24.332 -2.517 -24.937 1.00 52.88 165 ARG A O 1
ATOM 1344 N N . SER A 1 166 ? 24.517 -2.751 -27.173 1.00 51.69 166 SER A N 1
ATOM 1345 C CA . SER A 1 166 ? 23.089 -2.547 -27.439 1.00 51.69 166 SER A CA 1
ATOM 1346 C C . SER A 1 166 ? 22.245 -3.709 -26.912 1.00 51.69 166 SER A C 1
ATOM 1348 O O . SER A 1 166 ? 21.185 -3.466 -26.349 1.00 51.69 166 SER A O 1
ATOM 1350 N N . GLN A 1 167 ? 22.717 -4.958 -27.008 1.00 55.38 167 GLN A N 1
ATOM 1351 C CA . GLN A 1 167 ? 22.018 -6.120 -26.445 1.00 55.38 167 GLN A CA 1
ATOM 1352 C C . GLN A 1 167 ? 21.988 -6.118 -24.913 1.00 55.38 167 GLN A C 1
ATOM 1354 O O . GLN A 1 167 ? 20.970 -6.474 -24.322 1.00 55.38 167 GLN A O 1
ATOM 1359 N N . VAL A 1 168 ? 23.079 -5.713 -24.255 1.00 62.75 168 VAL A N 1
ATOM 1360 C CA . VAL A 1 168 ? 23.126 -5.586 -22.789 1.00 62.75 168 VAL A CA 1
ATOM 1361 C C . VAL A 1 168 ? 22.234 -4.438 -22.312 1.00 62.75 168 VAL A C 1
ATOM 1363 O O . VAL A 1 168 ? 21.512 -4.609 -21.332 1.00 62.75 168 VAL A O 1
ATOM 1366 N N . ALA A 1 169 ? 22.221 -3.303 -23.020 1.00 57.16 169 ALA A N 1
ATOM 1367 C CA . ALA A 1 169 ? 21.305 -2.199 -22.735 1.00 57.16 169 ALA A CA 1
ATOM 1368 C C . ALA A 1 169 ? 19.837 -2.621 -22.914 1.00 57.16 169 ALA A C 1
ATOM 1370 O O . ALA A 1 169 ? 19.037 -2.389 -22.017 1.00 57.16 169 ALA A O 1
ATOM 1371 N N . LEU A 1 170 ? 19.511 -3.337 -23.998 1.00 62.44 170 LEU A N 1
ATOM 1372 C CA . LEU A 1 170 ? 18.162 -3.843 -24.263 1.00 62.44 170 LEU A CA 1
ATOM 1373 C C . LEU A 1 170 ? 17.702 -4.855 -23.200 1.00 62.44 170 LEU A C 1
ATOM 1375 O O . LEU A 1 170 ? 16.555 -4.812 -22.769 1.00 62.44 170 LEU A O 1
ATOM 1379 N N . LYS A 1 171 ? 18.589 -5.754 -22.746 1.00 64.56 171 LYS A N 1
ATOM 1380 C CA . LYS A 1 171 ? 18.288 -6.696 -21.653 1.00 64.56 171 LYS A CA 1
ATOM 1381 C C . LYS A 1 171 ? 18.061 -5.978 -20.328 1.00 64.56 171 LYS A C 1
ATOM 1383 O O . LYS A 1 171 ? 17.113 -6.305 -19.625 1.00 64.56 171 LYS A O 1
ATOM 1388 N N . ARG A 1 172 ? 18.904 -4.996 -19.997 1.00 65.38 172 ARG A N 1
ATOM 1389 C CA . ARG A 1 172 ? 18.750 -4.194 -18.776 1.00 65.38 172 ARG A CA 1
ATOM 1390 C C . ARG A 1 172 ? 17.468 -3.362 -18.812 1.00 65.38 172 ARG A C 1
ATOM 1392 O O . ARG A 1 172 ? 16.799 -3.240 -17.799 1.00 65.38 172 ARG A O 1
ATOM 1399 N N . GLU A 1 173 ? 17.097 -2.846 -19.977 1.00 60.72 173 GLU A N 1
ATOM 1400 C CA . GLU A 1 173 ? 15.844 -2.120 -20.187 1.00 60.72 173 GLU A CA 1
ATOM 1401 C C . GLU A 1 173 ? 14.623 -3.043 -20.097 1.00 60.72 173 GLU A C 1
ATOM 1403 O O . GLU A 1 173 ? 13.651 -2.691 -19.439 1.00 60.72 173 GLU A O 1
ATOM 1408 N N . GLN A 1 174 ? 14.673 -4.244 -20.685 1.00 69.69 174 GLN A N 1
ATOM 1409 C CA . GLN A 1 174 ? 13.630 -5.262 -20.505 1.00 69.69 174 GLN A CA 1
ATOM 1410 C C . GLN A 1 174 ? 13.449 -5.616 -19.032 1.00 69.69 174 GLN A C 1
ATOM 1412 O O . GLN A 1 174 ? 12.312 -5.712 -18.582 1.00 69.69 174 GLN A O 1
ATOM 1417 N N . GLN A 1 175 ? 14.556 -5.742 -18.298 1.00 70.62 175 GLN A N 1
ATOM 1418 C CA . GLN A 1 175 ? 14.558 -6.039 -16.873 1.00 70.62 175 GLN A CA 1
ATOM 1419 C C . GLN A 1 175 ? 13.923 -4.906 -16.054 1.00 70.62 175 GLN A C 1
ATOM 1421 O O . GLN A 1 175 ? 12.996 -5.169 -15.294 1.00 70.62 175 GLN A O 1
ATOM 1426 N N . LEU A 1 176 ? 14.310 -3.650 -16.305 1.00 62.12 176 LEU A N 1
ATOM 1427 C CA . LEU A 1 176 ? 13.674 -2.470 -15.703 1.00 62.12 176 LEU A CA 1
ATOM 1428 C C . LEU A 1 176 ? 12.184 -2.368 -16.057 1.00 62.12 176 LEU A C 1
ATOM 1430 O O . LEU A 1 176 ? 11.393 -1.866 -15.270 1.00 62.12 176 LEU A O 1
ATOM 1434 N N . ARG A 1 177 ? 11.778 -2.851 -17.236 1.00 60.44 177 ARG A N 1
ATOM 1435 C CA . ARG A 1 177 ? 10.373 -2.881 -17.657 1.00 60.44 177 ARG A CA 1
ATOM 1436 C C . ARG A 1 177 ? 9.564 -3.923 -16.902 1.00 60.44 177 ARG A C 1
ATOM 1438 O O . ARG A 1 177 ? 8.429 -3.644 -16.539 1.00 60.44 177 ARG A O 1
ATOM 1445 N N . THR A 1 178 ? 10.123 -5.116 -16.704 1.00 68.62 178 THR A N 1
ATOM 1446 C CA . THR A 1 178 ? 9.514 -6.132 -15.838 1.00 68.62 178 THR A CA 1
ATOM 1447 C C . THR A 1 178 ? 9.439 -5.634 -14.406 1.00 68.62 178 THR A C 1
ATOM 1449 O O . THR A 1 178 ? 8.366 -5.712 -13.835 1.00 68.62 178 THR A O 1
ATOM 1452 N N . GLU A 1 179 ? 10.499 -5.015 -13.882 1.00 63.59 179 GLU A N 1
ATOM 1453 C CA . GLU A 1 179 ? 10.510 -4.437 -12.533 1.00 63.59 179 GLU A CA 1
ATOM 1454 C C . GLU A 1 179 ? 9.459 -3.326 -12.391 1.00 63.59 179 GLU A C 1
ATOM 1456 O O . GLU A 1 179 ? 8.647 -3.372 -11.478 1.00 63.59 179 GLU A O 1
ATOM 1461 N N . ALA A 1 180 ? 9.382 -2.385 -13.337 1.00 60.62 180 ALA A N 1
ATOM 1462 C CA . ALA A 1 180 ? 8.376 -1.321 -13.319 1.00 60.62 180 ALA A CA 1
ATOM 1463 C C . ALA A 1 180 ? 6.944 -1.852 -13.492 1.00 60.62 180 ALA A C 1
ATOM 1465 O O . ALA A 1 180 ? 6.000 -1.288 -12.942 1.00 60.62 180 ALA A O 1
ATOM 1466 N N . LYS A 1 181 ? 6.757 -2.931 -14.262 1.00 69.50 181 LYS A N 1
ATOM 1467 C CA . LYS A 1 181 ? 5.449 -3.568 -14.434 1.00 69.50 181 LYS A CA 1
ATOM 1468 C C . LYS A 1 181 ? 5.038 -4.340 -13.181 1.00 69.50 181 LYS A C 1
ATOM 1470 O O . LYS A 1 181 ? 3.896 -4.216 -12.767 1.00 69.50 181 LYS A O 1
ATOM 1475 N N . GLU A 1 182 ? 5.956 -5.082 -12.571 1.00 68.81 182 GLU A N 1
ATOM 1476 C CA . GLU A 1 182 ? 5.748 -5.766 -11.291 1.00 68.81 182 GLU A CA 1
ATOM 1477 C C . GLU A 1 182 ? 5.469 -4.758 -10.172 1.00 68.81 182 GLU A C 1
ATOM 1479 O O . GLU A 1 182 ? 4.563 -4.967 -9.372 1.00 68.81 182 GLU A O 1
ATOM 1484 N N . GLU A 1 183 ? 6.179 -3.629 -10.153 1.00 62.22 183 GLU A N 1
ATOM 1485 C CA . GLU A 1 183 ? 5.938 -2.538 -9.212 1.00 62.22 183 GLU A CA 1
ATOM 1486 C C . GLU A 1 183 ? 4.576 -1.878 -9.470 1.00 62.22 183 GLU A C 1
ATOM 1488 O O . GLU A 1 183 ? 3.823 -1.659 -8.528 1.00 62.22 183 GLU A O 1
ATOM 1493 N N . SER A 1 184 ? 4.191 -1.647 -10.730 1.00 60.06 184 SER A N 1
ATOM 1494 C CA . SER A 1 184 ? 2.852 -1.155 -11.086 1.00 60.06 184 SER A CA 1
ATOM 1495 C C . SER A 1 184 ? 1.744 -2.134 -10.687 1.00 60.06 184 SER A C 1
ATOM 1497 O O . SER A 1 184 ? 0.726 -1.708 -10.154 1.00 60.06 184 SER A O 1
ATOM 1499 N N . GLU A 1 185 ? 1.924 -3.436 -10.917 1.00 72.25 185 GLU A N 1
ATOM 1500 C CA . GLU A 1 185 ? 0.953 -4.474 -10.547 1.00 72.25 185 GLU A CA 1
ATOM 1501 C C . GLU A 1 185 ? 0.851 -4.620 -9.019 1.00 72.25 185 GLU A C 1
ATOM 1503 O O . GLU A 1 185 ? -0.251 -4.740 -8.476 1.00 72.25 185 GLU A O 1
ATOM 1508 N N . ALA A 1 186 ? 1.978 -4.537 -8.303 1.00 66.00 186 ALA A N 1
ATOM 1509 C CA . ALA A 1 186 ? 1.997 -4.471 -6.845 1.00 66.00 186 ALA A CA 1
ATOM 1510 C C . ALA A 1 186 ? 1.256 -3.222 -6.352 1.00 66.00 186 ALA A C 1
ATOM 1512 O O . ALA A 1 186 ? 0.426 -3.312 -5.445 1.00 66.00 186 ALA A O 1
ATOM 1513 N N . ILE A 1 187 ? 1.474 -2.080 -7.005 1.00 60.59 187 ILE A N 1
ATOM 1514 C CA . ILE A 1 187 ? 0.813 -0.820 -6.680 1.00 60.59 187 ILE A CA 1
ATOM 1515 C C . ILE A 1 187 ? -0.700 -0.897 -6.894 1.00 60.59 187 ILE A C 1
ATOM 1517 O O . ILE A 1 187 ? -1.454 -0.518 -5.999 1.00 60.59 187 ILE A O 1
ATOM 1521 N N . ASP A 1 188 ? -1.150 -1.426 -8.029 1.00 61.62 188 ASP A N 1
ATOM 1522 C CA . ASP A 1 188 ? -2.571 -1.617 -8.322 1.00 61.62 188 ASP A CA 1
ATOM 1523 C C . ASP A 1 188 ? -3.224 -2.578 -7.319 1.00 61.62 188 ASP A C 1
ATOM 1525 O O . ASP A 1 188 ? -4.360 -2.364 -6.886 1.00 61.62 188 ASP A O 1
ATOM 1529 N N . SER A 1 189 ? -2.496 -3.615 -6.890 1.00 63.72 189 SER A N 1
ATOM 1530 C CA . SER A 1 189 ? -2.975 -4.539 -5.861 1.00 63.72 189 SER A CA 1
ATOM 1531 C C . SER A 1 189 ? -3.129 -3.864 -4.493 1.00 63.72 189 SER A C 1
ATOM 1533 O O . SER A 1 189 ? -4.139 -4.072 -3.819 1.00 63.72 189 SER A O 1
ATOM 1535 N N . GLU A 1 190 ? -2.192 -2.994 -4.110 1.00 60.22 190 GLU A N 1
ATOM 1536 C CA . GLU A 1 190 ? -2.273 -2.209 -2.877 1.00 60.22 190 GLU A CA 1
ATOM 1537 C C . GLU A 1 190 ? -3.367 -1.137 -2.950 1.00 60.22 190 GLU A C 1
ATOM 1539 O O . GLU A 1 190 ? -4.056 -0.908 -1.961 1.00 60.22 190 GLU A O 1
ATOM 1544 N N . LEU A 1 191 ? -3.567 -0.492 -4.106 1.00 57.47 191 LEU A N 1
ATOM 1545 C CA . LEU A 1 191 ? -4.669 0.457 -4.317 1.00 57.47 191 LEU A CA 1
ATOM 1546 C C . LEU A 1 191 ? -6.021 -0.228 -4.163 1.00 57.47 191 LEU A C 1
ATOM 1548 O O . LEU A 1 191 ? -6.921 0.316 -3.530 1.00 57.47 191 LEU A O 1
ATOM 1552 N N . LYS A 1 192 ? -6.153 -1.446 -4.691 1.00 71.06 192 LYS A N 1
ATOM 1553 C CA . LYS A 1 192 ? -7.361 -2.243 -4.511 1.00 71.06 192 LYS A CA 1
ATOM 1554 C C . LYS A 1 192 ? -7.585 -2.603 -3.041 1.00 71.06 192 LYS A C 1
ATOM 1556 O O . LYS A 1 192 ? -8.688 -2.419 -2.544 1.00 71.06 192 LYS A O 1
ATOM 1561 N N . GLN A 1 193 ? -6.541 -3.032 -2.329 1.00 60.69 193 GLN A N 1
ATOM 1562 C CA . GLN A 1 193 ? -6.626 -3.321 -0.891 1.00 60.69 193 GLN A CA 1
ATOM 1563 C C . GLN A 1 193 ? -6.996 -2.083 -0.067 1.00 60.69 193 GLN A C 1
ATOM 1565 O O . GLN A 1 193 ? -7.792 -2.179 0.863 1.00 60.69 193 GLN A O 1
ATOM 1570 N N . LEU A 1 194 ? -6.451 -0.915 -0.410 1.00 56.78 194 LEU A N 1
ATOM 1571 C CA . LEU A 1 194 ? -6.778 0.346 0.254 1.00 56.78 194 LEU A CA 1
ATOM 1572 C C . LEU A 1 194 ? -8.206 0.802 -0.046 1.00 56.78 194 LEU A C 1
ATOM 1574 O O . LEU A 1 194 ? -8.889 1.238 0.875 1.00 56.78 194 LEU A O 1
ATOM 1578 N N . ALA A 1 195 ? -8.676 0.659 -1.286 1.00 61.94 195 ALA A N 1
ATOM 1579 C CA . ALA A 1 195 ? -10.062 0.938 -1.650 1.00 61.94 195 ALA A CA 1
ATOM 1580 C C . ALA A 1 195 ? -11.032 0.004 -0.905 1.00 61.94 195 ALA A C 1
ATOM 1582 O O . ALA A 1 195 ? -12.015 0.467 -0.326 1.00 61.94 195 ALA A O 1
ATOM 1583 N N . ASP A 1 196 ? -10.713 -1.292 -0.829 1.00 62.72 196 ASP A N 1
ATOM 1584 C CA . ASP A 1 196 ? -11.484 -2.275 -0.063 1.00 62.72 196 ASP A CA 1
ATOM 1585 C C . ASP A 1 196 ? -11.476 -1.932 1.442 1.00 62.72 196 ASP A C 1
ATOM 1587 O O . ASP A 1 196 ? -12.514 -1.995 2.108 1.00 62.72 196 ASP A O 1
ATOM 1591 N N . ALA A 1 197 ? -10.336 -1.488 1.986 1.00 55.69 197 ALA A N 1
ATOM 1592 C CA . ALA A 1 197 ? -10.208 -1.049 3.376 1.00 55.69 197 ALA A CA 1
ATOM 1593 C C . ALA A 1 197 ? -10.974 0.255 3.663 1.00 55.69 197 ALA A C 1
ATOM 1595 O O . ALA A 1 197 ? -11.629 0.364 4.702 1.00 55.69 197 ALA A O 1
ATOM 1596 N N . GLN A 1 198 ? -10.943 1.230 2.750 1.00 58.66 198 GLN A N 1
ATOM 1597 C CA . GLN A 1 198 ? -11.745 2.454 2.830 1.00 58.66 198 GLN A CA 1
ATOM 1598 C C . GLN A 1 198 ? -13.239 2.126 2.796 1.00 58.66 198 GLN A C 1
ATOM 1600 O O . GLN A 1 198 ? -13.999 2.643 3.613 1.00 58.66 198 GLN A O 1
ATOM 1605 N N . GLN A 1 199 ? -13.665 1.219 1.916 1.00 61.78 199 GLN A N 1
ATOM 1606 C CA . GLN A 1 199 ? -15.056 0.786 1.835 1.00 61.78 199 GLN A CA 1
ATOM 1607 C C . GLN A 1 199 ? -15.490 0.020 3.096 1.00 61.78 199 GLN A C 1
ATOM 1609 O O . GLN A 1 199 ? -16.598 0.223 3.601 1.00 61.78 199 GLN A O 1
ATOM 1614 N N . ALA A 1 200 ? -14.609 -0.810 3.662 1.00 59.03 200 ALA A N 1
ATOM 1615 C CA . ALA A 1 200 ? -14.845 -1.476 4.939 1.00 59.03 200 ALA A CA 1
ATOM 1616 C C . ALA A 1 200 ? -14.970 -0.468 6.095 1.00 59.03 200 ALA A C 1
ATOM 1618 O O . ALA A 1 200 ? -15.881 -0.585 6.918 1.00 59.03 200 ALA A O 1
ATOM 1619 N N . LEU A 1 201 ? -14.106 0.551 6.137 1.00 56.12 201 LEU A N 1
ATOM 1620 C CA . LEU A 1 201 ? -14.168 1.639 7.115 1.00 56.12 201 LEU A CA 1
ATOM 1621 C C . LEU A 1 201 ? -15.448 2.466 6.970 1.00 56.12 201 LEU A C 1
ATOM 1623 O O . LEU A 1 201 ? -16.107 2.712 7.978 1.00 56.12 201 LEU A O 1
ATOM 1627 N N . ALA A 1 202 ? -15.846 2.826 5.749 1.00 59.78 202 ALA A N 1
ATOM 1628 C CA . ALA A 1 202 ? -17.116 3.497 5.481 1.00 59.78 202 ALA A CA 1
ATOM 1629 C C . ALA A 1 202 ? -18.301 2.658 5.989 1.00 59.78 202 ALA A C 1
ATOM 1631 O O . ALA A 1 202 ? -19.167 3.165 6.698 1.00 59.78 202 ALA A O 1
ATOM 1632 N N . GLY A 1 203 ? -18.280 1.340 5.759 1.00 58.84 203 GLY A N 1
ATOM 1633 C CA . GLY A 1 203 ? -19.289 0.423 6.291 1.00 58.84 203 GLY A CA 1
ATOM 1634 C C . GLY A 1 203 ? -19.322 0.342 7.825 1.00 58.84 203 GLY A C 1
ATOM 1635 O O . GLY A 1 203 ? -20.391 0.141 8.408 1.00 58.84 203 GLY A O 1
ATOM 1636 N N . ILE A 1 204 ? -18.177 0.502 8.498 1.00 60.78 204 ILE A N 1
ATOM 1637 C CA . ILE A 1 204 ? -18.098 0.592 9.964 1.00 60.78 204 ILE A CA 1
ATOM 1638 C C . ILE A 1 204 ? -18.666 1.930 10.447 1.00 60.78 204 ILE A C 1
ATOM 1640 O O . ILE A 1 204 ? -19.437 1.940 11.406 1.00 60.78 204 ILE A O 1
ATOM 1644 N N . VAL A 1 205 ? -18.335 3.039 9.782 1.00 60.41 205 VAL A N 1
ATOM 1645 C CA . VAL A 1 205 ? -18.875 4.371 10.099 1.00 60.41 205 VAL A CA 1
ATOM 1646 C C . VAL A 1 205 ? -20.397 4.378 9.952 1.00 60.41 205 VAL A C 1
ATOM 1648 O O . VAL A 1 205 ? -21.083 4.738 10.904 1.00 60.41 205 VAL A O 1
ATOM 1651 N N . ASP A 1 206 ? -20.936 3.846 8.854 1.00 62.69 206 ASP A N 1
ATOM 1652 C CA . ASP A 1 206 ? -22.382 3.726 8.627 1.00 62.69 206 ASP A CA 1
ATOM 1653 C C . ASP A 1 206 ? -23.091 2.870 9.688 1.00 62.69 206 ASP A C 1
ATOM 1655 O O . ASP A 1 206 ? -24.264 3.094 10.007 1.00 62.69 206 ASP A O 1
ATOM 1659 N N . ARG A 1 207 ? -22.428 1.834 10.221 1.00 61.03 207 ARG A N 1
ATOM 1660 C CA . ARG A 1 207 ? -22.967 1.059 11.353 1.00 61.03 207 ARG A CA 1
ATOM 1661 C C . ARG A 1 207 ? -22.959 1.885 12.630 1.00 61.03 207 ARG A C 1
ATOM 1663 O O . ARG A 1 207 ? -23.986 1.962 13.291 1.00 61.03 207 ARG A O 1
ATOM 1670 N N . LEU A 1 208 ? -21.844 2.540 12.941 1.00 59.44 208 LEU A N 1
ATOM 1671 C CA . LEU A 1 208 ? -21.714 3.368 14.140 1.00 59.44 208 LEU A CA 1
ATOM 1672 C C . LEU A 1 208 ? -22.700 4.543 14.141 1.00 59.44 208 LEU A C 1
ATOM 1674 O O . LEU A 1 208 ? -23.241 4.882 15.193 1.00 59.44 208 LEU A O 1
ATOM 1678 N N . GLU A 1 209 ? -22.972 5.146 12.984 1.00 63.97 209 GLU A N 1
ATOM 1679 C CA . GLU A 1 209 ? -23.987 6.191 12.839 1.00 63.97 209 GLU A CA 1
ATOM 1680 C C . GLU A 1 209 ? -25.400 5.651 13.081 1.00 63.97 209 GLU A C 1
ATOM 1682 O O . GLU A 1 209 ? -26.170 6.259 13.830 1.00 63.97 209 GLU A O 1
ATOM 1687 N N . ARG A 1 210 ? -25.734 4.478 12.527 1.00 69.12 210 ARG A N 1
ATOM 1688 C CA . ARG A 1 210 ? -27.017 3.805 12.789 1.00 69.12 210 ARG A CA 1
ATOM 1689 C C . ARG A 1 210 ? -27.185 3.432 14.261 1.00 69.12 210 ARG A C 1
ATOM 1691 O O . ARG A 1 210 ? -28.252 3.682 14.826 1.00 69.12 210 ARG A O 1
ATOM 1698 N N . ASP A 1 211 ? -26.136 2.915 14.892 1.00 58.22 211 ASP A N 1
ATOM 1699 C CA . ASP A 1 211 ? -26.123 2.561 16.313 1.00 58.22 211 ASP A CA 1
ATOM 1700 C C . ASP A 1 211 ? -26.304 3.804 17.199 1.00 58.22 211 ASP A C 1
ATOM 1702 O O . ASP A 1 211 ? -27.042 3.776 18.187 1.00 58.22 211 ASP A O 1
ATOM 1706 N N . LEU A 1 212 ? -25.697 4.933 16.816 1.00 60.16 212 LEU A N 1
ATOM 1707 C CA . LEU A 1 212 ? -25.878 6.226 17.481 1.00 60.16 212 LEU A CA 1
ATOM 1708 C C . LEU A 1 212 ? -27.310 6.756 17.351 1.00 60.16 212 LEU A C 1
ATOM 1710 O O . LEU A 1 212 ? -27.861 7.277 18.325 1.00 60.16 212 LEU A O 1
ATOM 1714 N N . VAL A 1 213 ? -27.927 6.633 16.173 1.00 69.81 213 VAL A N 1
ATOM 1715 C CA . VAL A 1 213 ? -29.323 7.044 15.949 1.00 69.81 213 VAL A CA 1
ATOM 1716 C C . VAL A 1 213 ? -30.286 6.169 16.759 1.00 69.81 213 VAL A C 1
ATOM 1718 O O . VAL A 1 213 ? -31.177 6.711 17.415 1.00 69.81 213 VAL A O 1
ATOM 1721 N N . GLN A 1 214 ? -30.078 4.848 16.799 1.00 63.19 214 GLN A N 1
ATOM 1722 C CA . GLN A 1 214 ? -30.882 3.938 17.628 1.00 63.19 214 GLN A CA 1
ATOM 1723 C C . GLN A 1 214 ? -30.737 4.230 19.127 1.00 63.19 214 GLN A C 1
ATOM 1725 O O . GLN A 1 214 ? -31.744 4.296 19.835 1.00 63.19 214 GLN A O 1
ATOM 1730 N N . ALA A 1 215 ? -29.513 4.482 19.601 1.00 55.38 215 ALA A N 1
ATOM 1731 C CA . ALA A 1 215 ? -29.259 4.834 20.997 1.00 55.38 215 ALA A CA 1
ATOM 1732 C C . ALA A 1 215 ? -29.942 6.155 21.405 1.00 55.38 215 ALA A C 1
ATOM 1734 O O . ALA A 1 215 ? -30.425 6.280 22.531 1.00 55.38 215 ALA A O 1
ATOM 1735 N N . ARG A 1 216 ? -30.034 7.134 20.491 1.00 63.38 216 ARG A N 1
ATOM 1736 C CA . ARG A 1 216 ? -30.737 8.412 20.723 1.00 63.38 216 ARG A CA 1
ATOM 1737 C C . ARG A 1 216 ? -32.259 8.270 20.787 1.00 63.38 216 ARG A C 1
ATOM 1739 O O . ARG A 1 216 ? -32.901 9.055 21.475 1.00 63.38 216 ARG A O 1
ATOM 1746 N N . GLN A 1 217 ? -32.840 7.281 20.111 1.00 75.31 217 GLN A N 1
ATOM 1747 C CA . GLN A 1 217 ? -34.292 7.047 20.098 1.00 75.31 217 GLN A CA 1
ATOM 1748 C C . GLN A 1 217 ? -34.790 6.210 21.290 1.00 75.31 217 GLN A C 1
ATOM 1750 O O . GLN A 1 217 ? -35.951 5.810 21.324 1.00 75.31 217 GLN A O 1
ATOM 1755 N N . GLY A 1 218 ? -33.937 5.942 22.286 1.00 46.28 218 GLY A N 1
ATOM 1756 C CA . GLY A 1 218 ? -34.306 5.146 23.461 1.00 46.28 218 GLY A CA 1
ATOM 1757 C C . GLY A 1 218 ? -34.480 3.655 23.164 1.00 46.28 218 GLY A C 1
ATOM 1758 O O . GLY A 1 218 ? -34.911 2.907 24.041 1.00 46.28 218 GLY A O 1
ATOM 1759 N N . GLY A 1 219 ? -34.114 3.208 21.959 1.00 45.59 219 GLY A N 1
ATOM 1760 C CA . GLY A 1 219 ? -33.900 1.799 21.693 1.00 45.59 219 GLY A CA 1
ATOM 1761 C C . GLY A 1 219 ? -32.675 1.363 22.478 1.00 45.59 219 GLY A C 1
ATOM 1762 O O . GLY A 1 219 ? -31.587 1.907 22.286 1.00 45.59 219 GLY A O 1
ATOM 1763 N N . THR A 1 220 ? -32.832 0.392 23.379 1.00 42.75 220 THR A N 1
ATOM 1764 C CA . THR A 1 220 ? -31.692 -0.396 23.844 1.00 42.75 220 THR A CA 1
ATOM 1765 C C . THR A 1 220 ? -30.973 -0.844 22.578 1.00 42.75 220 THR A C 1
ATOM 1767 O O . THR A 1 220 ? -31.616 -1.524 21.771 1.00 42.75 220 THR A O 1
ATOM 1770 N N . PRO A 1 221 ? -29.711 -0.438 22.341 1.00 42.88 221 PRO A N 1
ATOM 1771 C CA . PRO A 1 221 ? -29.001 -0.918 21.175 1.00 42.88 221 PRO A CA 1
ATOM 1772 C C . PRO A 1 221 ? -29.084 -2.434 21.255 1.00 42.88 221 PRO A C 1
ATOM 1774 O O . PRO A 1 221 ? -28.762 -3.019 22.300 1.00 42.88 221 PRO A O 1
ATOM 1777 N N . ALA A 1 222 ? -29.593 -3.057 20.191 1.00 41.75 222 ALA A N 1
ATOM 1778 C CA . ALA A 1 222 ? -29.364 -4.464 19.951 1.00 41.75 222 ALA A CA 1
ATOM 1779 C C . ALA A 1 222 ? -27.856 -4.565 19.790 1.00 41.75 222 ALA A C 1
ATOM 1781 O O . ALA A 1 222 ? -27.291 -4.423 18.714 1.00 41.75 222 ALA A O 1
ATOM 1782 N N . ARG A 1 223 ? -27.199 -4.666 20.939 1.00 42.00 223 ARG A N 1
ATOM 1783 C CA . ARG A 1 223 ? -25.796 -4.915 21.075 1.00 42.00 223 ARG A CA 1
ATOM 1784 C C . ARG A 1 223 ? -25.671 -6.279 20.419 1.00 42.00 223 ARG A C 1
ATOM 1786 O O . ARG A 1 223 ? -25.875 -7.299 21.071 1.00 42.00 223 ARG A O 1
ATOM 1793 N N . GLU A 1 224 ? -25.299 -6.305 19.148 1.00 37.19 224 GLU A N 1
ATOM 1794 C CA . GLU A 1 224 ? -24.375 -7.324 18.687 1.00 37.19 224 GLU A CA 1
ATOM 1795 C C . GLU A 1 224 ? -23.070 -7.066 19.453 1.00 37.19 224 GLU A C 1
ATOM 1797 O O . GLU A 1 224 ? -22.049 -6.631 18.934 1.00 37.19 224 GLU A O 1
ATOM 1802 N N . VAL A 1 225 ? -23.118 -7.344 20.764 1.00 40.81 225 VAL A N 1
ATOM 1803 C CA . VAL A 1 225 ? -22.006 -8.001 21.424 1.00 40.81 225 VAL A CA 1
ATOM 1804 C C . VAL A 1 225 ? -21.677 -9.135 20.459 1.00 40.81 225 VAL A C 1
ATOM 1806 O O . VAL A 1 225 ? -22.612 -9.875 20.120 1.00 40.81 225 VAL A O 1
ATOM 1809 N N . PRO A 1 226 ? -20.435 -9.272 19.961 1.00 40.84 226 PRO A N 1
ATOM 1810 C CA . PRO A 1 226 ? -20.056 -10.508 19.291 1.00 40.84 226 PRO A CA 1
ATOM 1811 C C . PRO A 1 226 ? -20.566 -11.623 20.194 1.00 40.84 226 PRO A C 1
ATOM 1813 O O . PRO A 1 226 ? -20.241 -11.576 21.383 1.00 40.84 226 PRO A O 1
ATOM 1816 N N . ARG A 1 227 ? -21.501 -12.442 19.664 1.00 43.12 227 ARG A N 1
ATOM 1817 C CA . ARG A 1 227 ? -22.309 -13.447 20.386 1.00 43.12 227 ARG A CA 1
ATOM 1818 C C . ARG A 1 227 ? -21.624 -13.779 21.690 1.00 43.12 227 ARG A C 1
ATOM 1820 O O . ARG A 1 227 ? -20.490 -14.240 21.593 1.00 43.12 227 ARG A O 1
ATOM 1827 N N . ALA A 1 228 ? -22.269 -13.546 22.840 1.00 46.47 228 ALA A N 1
ATOM 1828 C CA . ALA A 1 228 ? -21.786 -14.069 24.114 1.00 46.47 228 ALA A CA 1
ATOM 1829 C C . ALA A 1 228 ? -21.288 -15.484 23.835 1.00 46.47 228 ALA A C 1
ATOM 1831 O O . ALA A 1 228 ? -22.088 -16.358 23.492 1.00 46.47 228 ALA A O 1
ATOM 1832 N N . VAL A 1 229 ? -19.962 -15.625 23.772 1.00 57.06 229 VAL A N 1
ATOM 1833 C CA . VAL A 1 229 ? -19.346 -16.852 23.306 1.00 57.06 229 VAL A CA 1
ATOM 1834 C C . VAL A 1 229 ? -19.851 -17.868 24.295 1.00 57.06 229 VAL A C 1
ATOM 1836 O O . VAL A 1 229 ? -19.690 -17.663 25.499 1.00 57.06 229 VAL A O 1
ATOM 1839 N N . ASP A 1 230 ? -20.541 -18.896 23.810 1.00 72.12 230 ASP A N 1
ATOM 1840 C CA . ASP A 1 230 ? -21.013 -19.936 24.701 1.00 72.12 230 ASP A CA 1
ATOM 1841 C C . ASP A 1 230 ? -19.782 -20.492 25.423 1.00 72.12 230 ASP A C 1
ATOM 1843 O O . ASP A 1 230 ? -18.925 -21.146 24.824 1.00 72.12 230 ASP A O 1
ATOM 1847 N N . LEU A 1 231 ? -19.654 -20.154 26.708 1.00 75.62 231 LEU A N 1
ATOM 1848 C CA . LEU A 1 231 ? -18.499 -20.517 27.516 1.00 75.62 231 LEU A CA 1
ATOM 1849 C C . LEU A 1 231 ? -18.358 -22.041 27.581 1.00 75.62 231 LEU A C 1
ATOM 1851 O O . LEU A 1 231 ? -17.245 -22.533 27.769 1.00 75.62 231 LEU A O 1
ATOM 1855 N N . ALA A 1 232 ? -19.454 -22.790 27.401 1.00 78.12 232 ALA A N 1
ATOM 1856 C CA . ALA A 1 232 ? -19.410 -24.238 27.268 1.00 78.12 232 ALA A CA 1
ATOM 1857 C C . ALA A 1 232 ? -18.693 -24.648 25.973 1.00 78.12 232 ALA A C 1
ATOM 1859 O O . ALA A 1 232 ? -17.727 -25.411 26.039 1.00 78.12 232 ALA A O 1
ATOM 1860 N N . THR A 1 233 ? -19.072 -24.072 24.830 1.00 83.69 233 THR A N 1
ATOM 1861 C CA . THR A 1 233 ? -18.371 -24.266 23.553 1.00 83.69 233 THR A CA 1
ATOM 1862 C C . THR A 1 233 ? -16.897 -23.846 23.640 1.00 83.69 233 THR A C 1
ATOM 1864 O O . THR A 1 233 ? -16.025 -24.612 23.235 1.00 83.69 233 THR A O 1
ATOM 1867 N N . TYR A 1 234 ? -16.573 -22.689 24.231 1.00 87.62 234 TYR A N 1
ATOM 1868 C CA . TYR A 1 234 ? -15.178 -22.256 24.419 1.00 87.62 234 TYR A CA 1
ATOM 1869 C C . TYR A 1 234 ? -14.362 -23.276 25.226 1.00 87.62 234 TYR A C 1
ATOM 1871 O O . TYR A 1 234 ? -13.282 -23.692 24.804 1.00 87.62 234 TYR A O 1
ATOM 1879 N N . ARG A 1 235 ? -14.898 -23.742 26.362 1.00 87.25 235 ARG A N 1
ATOM 1880 C CA . ARG A 1 235 ? -14.244 -24.753 27.209 1.00 87.25 235 ARG A CA 1
ATOM 1881 C C . ARG A 1 235 ? -14.064 -26.085 26.485 1.00 87.25 235 ARG A C 1
ATOM 1883 O O . ARG A 1 235 ? -13.020 -26.711 26.644 1.00 87.25 235 ARG A O 1
ATOM 1890 N N . GLN A 1 236 ? -15.045 -26.498 25.683 1.00 91.38 236 GLN A N 1
ATOM 1891 C CA . GLN A 1 236 ? -14.970 -27.718 24.880 1.00 91.38 236 GLN A CA 1
ATOM 1892 C C . GLN A 1 236 ? -13.881 -27.627 23.800 1.00 91.38 236 GLN A C 1
ATOM 1894 O O . GLN A 1 236 ? -13.184 -28.606 23.548 1.00 91.38 236 GLN A O 1
ATOM 1899 N N . GLN A 1 237 ? -13.719 -26.455 23.183 1.00 91.81 237 GLN A N 1
ATOM 1900 C CA . GLN A 1 237 ? -12.759 -26.205 22.103 1.00 91.81 237 GLN A CA 1
ATOM 1901 C C . GLN A 1 237 ? -11.343 -25.892 22.623 1.00 91.81 237 GLN A C 1
ATOM 1903 O O . GLN A 1 237 ? -10.367 -25.988 21.879 1.00 91.81 237 GLN A O 1
ATOM 1908 N N . LEU A 1 238 ? -11.191 -25.546 23.907 1.00 90.38 238 LEU A N 1
ATOM 1909 C CA . LEU A 1 238 ? -9.917 -25.135 24.507 1.00 90.38 238 LEU A CA 1
ATOM 1910 C C . LEU A 1 238 ? -8.765 -26.147 24.324 1.00 90.38 238 LEU A C 1
ATOM 1912 O O . LEU A 1 238 ? -7.647 -25.709 24.039 1.00 90.38 238 LEU A O 1
ATOM 1916 N N . PRO A 1 239 ? -8.974 -27.476 24.426 1.00 94.69 239 PRO A N 1
ATOM 1917 C CA . PRO A 1 239 ? -7.918 -28.450 24.150 1.00 94.69 239 PRO A CA 1
ATOM 1918 C C . PRO A 1 239 ? -7.457 -28.461 22.686 1.00 94.69 239 PRO A C 1
ATOM 1920 O O . PRO A 1 239 ? -6.282 -28.703 22.419 1.00 94.69 239 PRO A O 1
ATOM 1923 N N . GLU A 1 240 ? -8.356 -28.215 21.729 1.00 95.38 240 GLU A N 1
ATOM 1924 C CA . GLU A 1 240 ? -7.998 -28.063 20.311 1.00 95.38 240 GLU A CA 1
ATOM 1925 C C . GLU A 1 240 ? -7.226 -26.758 20.103 1.00 95.38 240 GLU A C 1
ATOM 1927 O O . GLU A 1 240 ? -6.124 -26.781 19.556 1.00 95.38 240 GLU A O 1
ATOM 1932 N N . MET A 1 241 ? -7.739 -25.644 20.639 1.00 96.44 241 MET A N 1
ATOM 1933 C CA . MET A 1 241 ? -7.080 -24.337 20.575 1.00 96.44 241 MET A CA 1
ATOM 1934 C C . MET A 1 241 ? -5.655 -24.387 21.127 1.00 96.44 241 MET A C 1
ATOM 1936 O O . MET A 1 241 ? -4.739 -23.872 20.497 1.00 96.44 241 MET A O 1
ATOM 1940 N N . ARG A 1 242 ? -5.420 -25.062 22.257 1.00 95.00 242 ARG A N 1
ATOM 1941 C CA . ARG A 1 242 ? -4.071 -25.182 22.836 1.00 95.00 242 ARG A CA 1
ATOM 1942 C C . ARG A 1 242 ? -3.081 -25.930 21.944 1.00 95.00 242 ARG A C 1
ATOM 1944 O O . ARG A 1 242 ? -1.897 -25.604 21.957 1.00 95.00 242 ARG A O 1
ATOM 1951 N N . ARG A 1 243 ? -3.550 -26.919 21.180 1.00 95.75 243 ARG A N 1
ATOM 1952 C CA . ARG A 1 243 ? -2.708 -27.711 20.270 1.00 95.75 243 ARG A CA 1
ATOM 1953 C C . ARG A 1 243 ? -2.467 -26.975 18.958 1.00 95.75 243 ARG A C 1
ATOM 1955 O O . ARG A 1 243 ? -1.321 -26.854 18.530 1.00 95.75 243 ARG A O 1
ATOM 1962 N N . LEU A 1 244 ? -3.530 -26.453 18.349 1.00 96.50 244 LEU A N 1
ATOM 1963 C CA . LEU A 1 244 ? -3.484 -25.841 17.024 1.00 96.50 244 LEU A CA 1
ATOM 1964 C C . LEU A 1 244 ? -2.997 -24.386 17.050 1.00 96.50 244 LEU A C 1
ATOM 1966 O O . LEU A 1 244 ? -2.299 -23.966 16.137 1.00 96.50 244 LEU A O 1
ATOM 1970 N N . LEU A 1 245 ? -3.312 -23.616 18.096 1.00 97.50 245 LEU A N 1
ATOM 1971 C CA . LEU A 1 245 ? -2.929 -22.202 18.219 1.00 97.50 245 LEU A CA 1
ATOM 1972 C C . LEU A 1 245 ? -1.639 -21.991 19.015 1.00 97.50 245 LEU A C 1
ATOM 1974 O O . LEU A 1 245 ? -1.311 -20.858 19.367 1.00 97.50 245 LEU A O 1
ATOM 1978 N N . SER A 1 246 ? -0.878 -23.059 19.268 1.00 97.06 246 SER A N 1
ATOM 1979 C CA . SER A 1 246 ? 0.416 -23.009 19.953 1.00 97.06 246 SER A CA 1
ATOM 1980 C C . SER A 1 246 ? 1.335 -21.857 19.496 1.00 97.06 246 SER A C 1
ATOM 1982 O O . SER A 1 246 ? 1.849 -21.162 20.380 1.00 97.06 246 SER A O 1
ATOM 1984 N N . PRO A 1 247 ? 1.513 -21.571 18.186 1.00 96.12 247 PRO A N 1
ATOM 1985 C CA . PRO A 1 247 ? 2.416 -20.510 17.746 1.00 96.12 247 PRO A CA 1
ATOM 1986 C C . PRO A 1 247 ? 1.860 -19.100 17.965 1.00 96.12 247 PRO A C 1
ATOM 1988 O O . PRO A 1 247 ? 2.571 -18.136 17.709 1.00 96.12 247 PRO A O 1
ATOM 1991 N N . PHE A 1 248 ? 0.623 -18.954 18.438 1.00 97.25 248 PHE A N 1
ATOM 1992 C CA . PHE A 1 248 ? 0.017 -17.665 18.769 1.00 97.25 248 PHE A CA 1
ATOM 1993 C C . PHE A 1 248 ? -0.085 -17.479 20.281 1.00 97.25 248 PHE A C 1
ATOM 1995 O O . PHE A 1 248 ? 0.203 -16.396 20.783 1.00 97.25 248 PHE A O 1
ATOM 2002 N N . ILE A 1 249 ? -0.436 -18.540 21.014 1.00 96.75 249 ILE A N 1
ATOM 2003 C CA . ILE A 1 249 ? -0.783 -18.414 22.434 1.00 96.75 249 ILE A CA 1
ATOM 2004 C C . ILE A 1 249 ? 0.399 -18.490 23.406 1.00 96.75 249 ILE A C 1
ATOM 2006 O O . ILE A 1 249 ? 0.280 -18.121 24.572 1.00 96.75 249 ILE A O 1
ATOM 2010 N N . HIS A 1 250 ? 1.548 -18.991 22.953 1.00 96.00 250 HIS A N 1
ATOM 2011 C CA . HIS A 1 250 ? 2.750 -19.044 23.783 1.00 96.00 250 HIS A CA 1
ATOM 2012 C C . HIS A 1 250 ? 3.489 -17.709 23.777 1.00 96.00 250 HIS A C 1
ATOM 2014 O O . HIS A 1 250 ? 3.473 -16.969 22.797 1.00 96.00 250 HIS A O 1
ATOM 2020 N N . SER A 1 251 ? 4.200 -17.415 24.861 1.00 95.19 251 SER A N 1
ATOM 2021 C CA . SER A 1 251 ? 5.004 -16.199 24.942 1.00 95.19 251 SER A CA 1
ATOM 2022 C C . SER A 1 251 ? 6.236 -16.270 24.037 1.00 95.19 251 SER A C 1
ATOM 2024 O O . SER A 1 251 ? 7.024 -17.210 24.133 1.00 95.19 251 SER A O 1
ATOM 2026 N N . GLY A 1 252 ? 6.426 -15.241 23.212 1.00 93.56 252 GLY A N 1
ATOM 2027 C CA . GLY A 1 252 ? 7.577 -15.058 22.326 1.00 93.56 252 GLY A CA 1
ATOM 2028 C C . GLY A 1 252 ? 7.920 -13.577 22.153 1.00 93.56 252 GLY A C 1
ATOM 2029 O O . GLY A 1 252 ? 7.160 -12.706 22.584 1.00 93.56 252 GLY A O 1
ATOM 2030 N N . TYR A 1 253 ? 9.079 -13.291 21.572 1.00 92.69 253 TYR A N 1
ATOM 2031 C CA . TYR A 1 253 ? 9.574 -11.935 21.324 1.00 92.69 253 TYR A CA 1
ATOM 2032 C C . TYR A 1 253 ? 9.024 -11.323 20.035 1.00 92.69 253 TYR A C 1
ATOM 2034 O O . TYR A 1 253 ? 8.919 -10.103 19.937 1.00 92.69 253 TYR A O 1
ATOM 2042 N N . ALA A 1 254 ? 8.687 -12.150 19.044 1.00 92.12 254 ALA A N 1
ATOM 2043 C CA . ALA A 1 254 ? 8.238 -11.673 17.743 1.00 92.12 254 ALA A CA 1
ATOM 2044 C C . ALA A 1 254 ? 6.751 -11.283 17.785 1.00 92.12 254 ALA A C 1
ATOM 2046 O O . ALA A 1 254 ? 5.914 -12.090 18.198 1.00 92.12 254 ALA A O 1
ATOM 2047 N N . GLN A 1 255 ? 6.405 -10.075 17.345 1.00 94.00 255 GLN A N 1
ATOM 2048 C CA . GLN A 1 255 ? 5.025 -9.599 17.197 1.00 94.00 255 GLN A CA 1
ATOM 2049 C C . GLN A 1 255 ? 4.739 -9.209 15.745 1.00 94.00 255 GLN A C 1
ATOM 2051 O O . GLN A 1 255 ? 5.627 -8.644 15.106 1.00 94.00 255 GLN A O 1
ATOM 2056 N N . PRO A 1 256 ? 3.534 -9.477 15.212 1.00 92.06 256 PRO A N 1
ATOM 2057 C CA . PRO A 1 256 ? 3.171 -9.028 13.871 1.00 92.06 256 PRO A CA 1
ATOM 2058 C C . PRO A 1 256 ? 3.268 -7.500 13.762 1.00 92.06 256 PRO A C 1
ATOM 2060 O O . PRO A 1 256 ? 2.685 -6.782 14.575 1.00 92.06 256 PRO A O 1
ATOM 2063 N N . ALA A 1 257 ? 4.015 -7.015 12.773 1.00 86.62 257 ALA A N 1
ATOM 2064 C CA . ALA A 1 257 ? 4.088 -5.599 12.401 1.00 86.62 257 ALA A CA 1
ATOM 2065 C C . ALA A 1 257 ? 3.347 -5.308 11.085 1.00 86.62 257 ALA A C 1
ATOM 2067 O O . ALA A 1 257 ? 2.935 -4.178 10.845 1.00 86.62 257 ALA A O 1
ATOM 2068 N N . GLY A 1 258 ? 3.135 -6.345 10.275 1.00 85.06 258 GLY A N 1
ATOM 2069 C CA . GLY A 1 258 ? 2.377 -6.320 9.032 1.00 85.06 258 GLY A CA 1
ATOM 2070 C C . GLY A 1 258 ? 2.152 -7.746 8.515 1.00 85.06 258 GLY A C 1
ATOM 2071 O O . GLY A 1 258 ? 2.483 -8.706 9.218 1.00 85.06 258 GLY A O 1
ATOM 2072 N N . PRO A 1 259 ? 1.636 -7.915 7.285 1.00 79.69 259 PRO A N 1
ATOM 2073 C CA . PRO A 1 259 ? 1.332 -9.233 6.719 1.00 79.69 259 PRO A CA 1
ATOM 2074 C C . PRO A 1 259 ? 2.543 -10.180 6.666 1.00 79.69 259 PRO A C 1
ATOM 2076 O O . PRO A 1 259 ? 2.406 -11.395 6.783 1.00 79.69 259 PRO A O 1
ATOM 2079 N N . ASN A 1 260 ? 3.748 -9.619 6.518 1.00 79.75 260 ASN A N 1
ATOM 2080 C CA . ASN A 1 260 ? 4.981 -10.371 6.262 1.00 79.75 260 ASN A CA 1
ATOM 2081 C C . ASN A 1 260 ? 6.130 -10.005 7.199 1.00 79.75 260 ASN A C 1
ATOM 2083 O O . ASN A 1 260 ? 7.265 -10.397 6.945 1.00 79.75 260 ASN A O 1
ATOM 2087 N N . GLU A 1 261 ? 5.851 -9.238 8.249 1.00 83.44 261 GLU A N 1
ATOM 2088 C CA . GLU A 1 261 ? 6.887 -8.624 9.066 1.00 83.44 261 GLU A CA 1
ATOM 2089 C C . GLU A 1 261 ? 6.652 -8.900 10.546 1.00 83.44 261 GLU A C 1
ATOM 2091 O O . GLU A 1 261 ? 5.540 -8.758 11.068 1.00 83.44 261 GLU A O 1
ATOM 2096 N N . PHE A 1 262 ? 7.741 -9.247 11.227 1.00 88.62 262 PHE A N 1
ATOM 2097 C CA . PHE A 1 262 ? 7.792 -9.305 12.675 1.00 88.62 262 PHE A CA 1
ATOM 2098 C C . PHE A 1 262 ? 8.599 -8.140 13.231 1.00 88.62 262 PHE A C 1
ATOM 2100 O O . PHE A 1 262 ? 9.738 -7.903 12.833 1.00 88.62 262 PHE A O 1
ATOM 2107 N N . ARG A 1 263 ? 8.051 -7.495 14.257 1.00 89.44 263 ARG A N 1
ATOM 2108 C CA . ARG A 1 263 ? 8.811 -6.640 15.161 1.00 89.44 263 ARG A CA 1
ATOM 2109 C C . ARG A 1 263 ? 9.218 -7.451 16.384 1.00 89.44 263 ARG A C 1
ATOM 2111 O O . ARG A 1 263 ? 8.368 -8.034 17.056 1.00 89.44 263 ARG A O 1
ATOM 2118 N N . TYR A 1 264 ? 10.510 -7.465 16.692 1.00 89.56 264 TYR A N 1
ATOM 2119 C CA . TYR A 1 264 ? 11.020 -8.069 17.920 1.00 89.56 264 TYR A CA 1
ATOM 2120 C C . TYR A 1 264 ? 10.923 -7.089 19.080 1.00 89.56 264 TYR A C 1
ATOM 2122 O O . TYR A 1 264 ? 11.344 -5.937 18.983 1.00 89.56 264 TYR A O 1
ATOM 2130 N N . GLU A 1 265 ? 10.377 -7.560 20.191 1.00 89.44 265 GLU A N 1
ATOM 2131 C CA . GLU A 1 265 ? 10.191 -6.765 21.398 1.00 89.44 265 GLU A CA 1
ATOM 2132 C C . GLU A 1 265 ? 11.065 -7.286 22.540 1.00 89.44 265 GLU A C 1
ATOM 2134 O O . GLU A 1 265 ? 11.459 -8.448 22.555 1.00 89.44 265 GLU A O 1
ATOM 2139 N N . GLY A 1 266 ? 11.376 -6.432 23.521 1.00 85.88 266 GLY A N 1
ATOM 2140 C CA . GLY A 1 266 ? 12.241 -6.802 24.651 1.00 85.88 266 GLY A CA 1
ATOM 2141 C C . GLY A 1 266 ? 11.600 -7.762 25.664 1.00 85.88 266 GLY A C 1
ATOM 2142 O O . GLY A 1 266 ? 12.307 -8.384 26.455 1.00 85.88 266 GLY A O 1
ATOM 2143 N N . THR A 1 267 ? 10.274 -7.920 25.630 1.00 91.88 267 THR A N 1
ATOM 2144 C CA . THR A 1 267 ? 9.511 -8.736 26.584 1.00 91.88 267 THR A CA 1
ATOM 2145 C C . THR A 1 267 ? 8.747 -9.830 25.850 1.00 91.88 267 THR A C 1
ATOM 2147 O O . THR A 1 267 ? 8.011 -9.548 24.907 1.00 91.88 267 THR A O 1
ATOM 2150 N N . LYS A 1 268 ? 8.867 -11.082 26.315 1.00 93.38 268 LYS A N 1
ATOM 2151 C CA . LYS A 1 268 ? 8.099 -12.200 25.755 1.00 93.38 268 LYS A CA 1
ATOM 2152 C C . LYS A 1 268 ? 6.621 -12.069 26.107 1.00 93.38 268 LYS A C 1
ATOM 2154 O O . LYS A 1 268 ? 6.271 -12.029 27.286 1.00 93.38 268 LYS A O 1
ATOM 2159 N N . ARG A 1 269 ? 5.755 -12.107 25.098 1.00 94.62 269 ARG A N 1
ATOM 2160 C CA . ARG A 1 269 ? 4.295 -12.139 25.266 1.00 94.62 269 ARG A CA 1
ATOM 2161 C C . ARG A 1 269 ? 3.628 -13.000 24.190 1.00 94.62 269 ARG A C 1
ATOM 2163 O O . ARG A 1 269 ? 4.257 -13.260 23.156 1.00 94.62 269 ARG A O 1
ATOM 2170 N N . PRO A 1 270 ? 2.399 -13.495 24.415 1.00 96.88 270 PRO A N 1
ATOM 2171 C CA . PRO A 1 270 ? 1.617 -14.114 23.350 1.00 96.88 270 PRO A CA 1
ATOM 2172 C C . PRO A 1 270 ? 1.478 -13.179 22.147 1.00 96.88 270 PRO A C 1
ATOM 2174 O O . PRO A 1 270 ? 1.773 -11.986 22.245 1.00 96.88 270 PRO A O 1
ATOM 2177 N N . ILE A 1 271 ? 1.084 -13.712 20.996 1.00 96.06 271 ILE A N 1
ATOM 2178 C CA . ILE A 1 271 ? 0.801 -12.863 19.840 1.00 96.06 271 ILE A CA 1
ATOM 2179 C C . ILE A 1 271 ? -0.376 -11.938 20.167 1.00 96.06 271 ILE A C 1
ATOM 2181 O O . ILE A 1 271 ? -1.361 -12.347 20.787 1.00 96.06 271 ILE A O 1
ATOM 2185 N N . SER A 1 272 ? -0.244 -10.685 19.742 1.00 95.38 272 SER A N 1
ATOM 2186 C CA . SER A 1 272 ? -1.293 -9.682 19.857 1.00 95.38 272 SER A CA 1
ATOM 2187 C C . SER A 1 272 ? -2.460 -9.972 18.921 1.00 95.38 272 SER A C 1
ATOM 2189 O O . SER A 1 272 ? -2.272 -10.158 17.715 1.00 95.38 272 SER A O 1
ATOM 2191 N N . LEU A 1 273 ? -3.676 -9.972 19.472 1.00 94.81 273 LEU A N 1
ATOM 2192 C CA . LEU A 1 273 ? -4.897 -10.072 18.679 1.00 94.81 273 LEU A CA 1
ATOM 2193 C C . LEU A 1 273 ? -5.039 -8.861 17.750 1.00 94.81 273 LEU A C 1
ATOM 2195 O O . LEU A 1 273 ? -5.348 -9.038 16.572 1.00 94.81 273 LEU A O 1
ATOM 2199 N N . SER A 1 274 ? -4.769 -7.648 18.246 1.00 89.81 274 SER A N 1
ATOM 2200 C CA . SER A 1 274 ? -4.765 -6.451 17.399 1.00 89.81 274 SER A CA 1
ATOM 2201 C C . SER A 1 274 ? -3.674 -6.507 16.327 1.00 89.81 274 SER A C 1
ATOM 2203 O O . SER A 1 274 ? -3.929 -6.109 15.194 1.00 89.81 274 SER A O 1
ATOM 2205 N N . GLY A 1 275 ? -2.510 -7.091 16.629 1.00 91.81 275 GLY A N 1
ATOM 2206 C CA . GLY A 1 275 ? -1.460 -7.356 15.639 1.00 91.81 275 GLY A CA 1
ATOM 2207 C C . GLY A 1 275 ? -1.901 -8.313 14.524 1.00 91.81 275 GLY A C 1
ATOM 2208 O O . GLY A 1 275 ? -1.645 -8.050 13.352 1.00 91.81 275 GLY A O 1
ATOM 2209 N N . LEU A 1 276 ? -2.612 -9.396 14.859 1.00 94.31 276 LEU A N 1
ATOM 2210 C CA . LEU A 1 276 ? -3.169 -10.327 13.864 1.00 94.31 276 LEU A CA 1
ATOM 2211 C C . LEU A 1 276 ? -4.235 -9.671 12.980 1.00 94.31 276 LEU A C 1
ATOM 2213 O O . LEU A 1 276 ? -4.277 -9.936 11.779 1.00 94.31 276 LEU A O 1
ATOM 2217 N N . LEU A 1 277 ? -5.082 -8.821 13.566 1.00 91.88 277 LEU A N 1
ATOM 2218 C CA . LEU A 1 277 ? -6.084 -8.049 12.830 1.00 91.88 277 LEU A CA 1
ATOM 2219 C C . LEU A 1 277 ? -5.424 -7.034 11.892 1.00 91.88 277 LEU A C 1
ATOM 2221 O O . LEU A 1 277 ? -5.757 -7.002 10.714 1.00 91.88 277 LEU A O 1
ATOM 2225 N N . ALA A 1 278 ? -4.461 -6.254 12.389 1.00 87.06 278 ALA A N 1
ATOM 2226 C CA . ALA A 1 278 ? -3.747 -5.251 11.600 1.00 87.06 278 ALA A CA 1
ATOM 2227 C C . ALA A 1 278 ? -2.933 -5.869 10.452 1.00 87.06 278 ALA A C 1
ATOM 2229 O O . ALA A 1 278 ? -2.787 -5.256 9.401 1.00 87.06 278 ALA A O 1
ATOM 2230 N N . ALA A 1 279 ? -2.431 -7.093 10.631 1.00 90.19 279 ALA A N 1
ATOM 2231 C CA . ALA A 1 279 ? -1.749 -7.839 9.579 1.00 90.19 279 ALA A CA 1
ATOM 2232 C C . ALA A 1 279 ? -2.704 -8.447 8.529 1.00 90.19 279 ALA A C 1
ATOM 2234 O O . ALA A 1 279 ? -2.224 -9.029 7.562 1.00 90.19 279 ALA A O 1
ATOM 2235 N N . GLY A 1 280 ? -4.029 -8.382 8.720 1.00 92.25 280 GLY A N 1
ATOM 2236 C CA . GLY A 1 280 ? -5.015 -9.028 7.842 1.00 92.25 280 GLY A CA 1
ATOM 2237 C C . GLY A 1 280 ? -5.101 -10.553 8.009 1.00 92.25 280 GLY A C 1
ATOM 2238 O O . GLY A 1 280 ? -5.791 -11.233 7.256 1.00 92.25 280 GLY A O 1
ATOM 2239 N N . ALA A 1 281 ? -4.440 -11.134 9.018 1.00 95.00 281 ALA A N 1
ATOM 2240 C CA . ALA A 1 281 ? -4.354 -12.589 9.205 1.00 95.00 281 ALA A CA 1
ATOM 2241 C C . ALA A 1 281 ? -5.702 -13.252 9.546 1.00 95.00 281 ALA A C 1
ATOM 2243 O O . ALA A 1 281 ? -5.847 -14.472 9.454 1.00 95.00 281 ALA A O 1
ATOM 2244 N N . LEU A 1 282 ? -6.688 -12.464 9.981 1.00 95.44 282 LEU A N 1
ATOM 2245 C CA . LEU A 1 282 ? -8.014 -12.938 10.386 1.00 95.44 282 LEU A CA 1
ATOM 2246 C C . LEU A 1 282 ? -9.116 -12.618 9.361 1.00 95.44 282 LEU A C 1
ATOM 2248 O O . LEU A 1 282 ? -10.287 -12.862 9.646 1.00 95.44 282 LEU A O 1
ATOM 2252 N N . GLU A 1 283 ? -8.770 -12.102 8.182 1.00 91.31 283 GLU A N 1
ATOM 2253 C CA . GLU A 1 283 ? -9.721 -11.882 7.086 1.00 91.31 283 GLU A CA 1
ATOM 2254 C C . GLU A 1 283 ? -10.184 -13.205 6.459 1.00 91.31 283 GLU A C 1
ATOM 2256 O O . GLU A 1 283 ? -9.403 -14.149 6.352 1.00 91.31 283 GLU A O 1
ATOM 2261 N N . ASP A 1 284 ? -11.449 -13.288 6.022 1.00 91.75 284 ASP A N 1
ATOM 2262 C CA . ASP A 1 284 ? -12.018 -14.501 5.393 1.00 91.75 284 ASP A CA 1
ATOM 2263 C C . ASP A 1 284 ? -11.618 -14.622 3.919 1.00 91.75 284 ASP A C 1
ATOM 2265 O O . ASP A 1 284 ? -12.451 -14.683 3.017 1.00 91.75 284 ASP A O 1
ATOM 2269 N N . THR A 1 285 ? -10.321 -14.533 3.659 1.00 92.88 285 THR A N 1
ATOM 2270 C CA . THR A 1 285 ? -9.754 -14.481 2.315 1.00 92.88 285 THR A CA 1
ATOM 2271 C C . THR A 1 285 ? -8.572 -15.433 2.222 1.00 92.88 285 THR A C 1
ATOM 2273 O O . THR A 1 285 ? -7.924 -15.760 3.220 1.00 92.88 285 THR A O 1
ATOM 2276 N N . ASP A 1 286 ? -8.246 -15.872 1.006 1.00 90.56 286 ASP A N 1
ATOM 2277 C CA . ASP A 1 286 ? -7.055 -16.699 0.787 1.00 90.56 286 ASP A CA 1
ATOM 2278 C C . ASP A 1 286 ? -5.768 -15.955 1.177 1.00 90.56 286 ASP A C 1
ATOM 2280 O O . ASP A 1 286 ? -4.816 -16.576 1.648 1.00 90.56 286 ASP A O 1
ATOM 2284 N N . ILE A 1 287 ? -5.774 -14.620 1.069 1.00 91.69 287 ILE A N 1
ATOM 2285 C CA . ILE A 1 287 ? -4.697 -13.747 1.548 1.00 91.69 287 ILE A CA 1
ATOM 2286 C C . ILE A 1 287 ? -4.600 -13.813 3.077 1.00 91.69 287 ILE A C 1
ATOM 2288 O O . ILE A 1 287 ? -3.515 -14.052 3.599 1.00 91.69 287 ILE A O 1
ATOM 2292 N N . GLY A 1 288 ? -5.712 -13.688 3.808 1.00 92.56 288 GLY A N 1
ATOM 2293 C CA . GLY A 1 288 ? -5.712 -13.792 5.270 1.00 92.56 288 GLY A CA 1
ATOM 2294 C C . GLY A 1 288 ? -5.210 -15.151 5.767 1.00 92.56 288 GLY A C 1
ATOM 2295 O O . GLY A 1 288 ? -4.391 -15.220 6.688 1.00 92.56 288 GLY A O 1
ATOM 2296 N N . ILE A 1 289 ? -5.610 -16.237 5.098 1.00 95.88 289 ILE A N 1
ATOM 2297 C CA . ILE A 1 289 ? -5.105 -17.594 5.363 1.00 95.88 289 ILE A CA 1
ATOM 2298 C C . ILE A 1 289 ? -3.603 -17.698 5.087 1.00 95.88 289 ILE A C 1
ATOM 2300 O O . ILE A 1 289 ? -2.858 -18.246 5.905 1.00 95.88 289 ILE A O 1
ATOM 2304 N N . ALA A 1 290 ? -3.146 -17.152 3.960 1.00 94.50 290 ALA A N 1
ATOM 2305 C CA . ALA A 1 290 ? -1.738 -17.103 3.593 1.00 94.50 290 ALA A CA 1
ATOM 2306 C C . ALA A 1 290 ? -0.889 -16.352 4.626 1.00 94.50 290 ALA A C 1
ATOM 2308 O O . ALA A 1 290 ? 0.169 -16.846 5.030 1.00 94.50 290 ALA A O 1
ATOM 2309 N N . THR A 1 291 ? -1.378 -15.205 5.087 1.00 94.69 291 THR A N 1
ATOM 2310 C CA . THR A 1 291 ? -0.756 -14.396 6.133 1.00 94.69 291 THR A CA 1
ATOM 2311 C C . THR A 1 291 ? -0.699 -15.152 7.458 1.00 94.69 291 THR A C 1
ATOM 2313 O O . THR A 1 291 ? 0.363 -15.233 8.078 1.00 94.69 291 THR A O 1
ATOM 2316 N N . LEU A 1 292 ? -1.801 -15.775 7.893 1.00 96.44 292 LEU A N 1
ATOM 2317 C CA . LEU A 1 292 ? -1.823 -16.535 9.144 1.00 96.44 292 LEU A CA 1
ATOM 2318 C C . LEU A 1 292 ? -0.846 -17.717 9.112 1.00 96.44 292 LEU A C 1
ATOM 2320 O O . LEU A 1 292 ? -0.149 -17.971 10.098 1.00 96.44 292 LEU A O 1
ATOM 2324 N N . PHE A 1 293 ? -0.766 -18.423 7.980 1.00 95.44 293 PHE A N 1
ATOM 2325 C CA . PHE A 1 293 ? 0.188 -19.515 7.796 1.00 95.44 293 PHE A CA 1
ATOM 2326 C C . PHE A 1 293 ? 1.631 -19.039 7.919 1.00 95.44 293 PHE A C 1
ATOM 2328 O O . PHE A 1 293 ? 2.429 -19.686 8.594 1.00 95.44 293 PHE A O 1
ATOM 2335 N N . ARG A 1 294 ? 1.950 -17.877 7.345 1.00 92.81 294 ARG A N 1
ATOM 2336 C CA . ARG A 1 294 ? 3.277 -17.267 7.442 1.00 92.81 294 ARG A CA 1
ATOM 2337 C C . ARG A 1 294 ? 3.617 -16.866 8.871 1.00 92.81 294 ARG A C 1
ATOM 2339 O O . ARG A 1 294 ? 4.662 -17.261 9.384 1.00 92.81 294 ARG A O 1
ATOM 2346 N N . LEU A 1 295 ? 2.711 -16.161 9.546 1.00 93.94 295 LEU A N 1
ATOM 2347 C CA . LEU A 1 295 ? 2.927 -15.706 10.919 1.00 93.94 295 LEU A CA 1
ATOM 2348 C C . LEU A 1 295 ? 3.039 -16.874 11.916 1.00 93.94 295 LEU A C 1
ATOM 2350 O O . LEU A 1 295 ? 3.840 -16.832 12.848 1.00 93.94 295 LEU A O 1
ATOM 2354 N N . GLY A 1 296 ? 2.249 -17.936 11.754 1.00 93.56 296 GLY A N 1
ATOM 2355 C CA . GLY A 1 296 ? 2.283 -19.091 12.659 1.00 93.56 296 GLY A CA 1
ATOM 2356 C C . GLY A 1 296 ? 3.372 -20.115 12.322 1.00 93.56 296 GLY A C 1
ATOM 2357 O O . GLY A 1 296 ? 4.030 -20.657 13.215 1.00 93.56 296 GLY A O 1
ATOM 2358 N N . GLY A 1 297 ? 3.546 -20.387 11.029 1.00 91.19 297 GLY A N 1
ATOM 2359 C CA . GLY A 1 297 ? 4.257 -21.549 10.505 1.00 91.19 297 GLY A CA 1
ATOM 2360 C C . GLY A 1 297 ? 5.717 -21.307 10.139 1.00 91.19 297 GLY A C 1
ATOM 2361 O O . GLY A 1 297 ? 6.479 -22.273 10.054 1.00 91.19 297 GLY A O 1
ATOM 2362 N N . TRP A 1 298 ? 6.135 -20.055 9.930 1.00 86.94 298 TRP A N 1
ATOM 2363 C CA . TRP A 1 298 ? 7.480 -19.767 9.436 1.00 86.94 298 TRP A CA 1
ATOM 2364 C C . TRP A 1 298 ? 8.548 -19.889 10.536 1.00 86.94 298 TRP A C 1
ATOM 2366 O O . TRP A 1 298 ? 8.510 -19.202 11.559 1.00 86.94 298 TRP A O 1
ATOM 2376 N N . LYS A 1 299 ? 9.518 -20.788 10.305 1.00 82.56 299 LYS A N 1
ATOM 2377 C CA . LYS A 1 299 ? 10.652 -21.096 11.202 1.00 82.56 299 LYS A CA 1
ATOM 2378 C C . LYS A 1 299 ? 12.033 -20.966 10.522 1.00 82.56 299 LYS A C 1
ATOM 2380 O O . LYS A 1 299 ? 13.013 -21.499 11.030 1.00 82.56 299 LYS A O 1
ATOM 2385 N N . GLY A 1 300 ? 12.125 -20.311 9.357 1.00 66.38 300 GLY A N 1
ATOM 2386 C CA . GLY A 1 300 ? 13.369 -20.143 8.572 1.00 66.38 300 GLY A CA 1
ATOM 2387 C C . GLY A 1 300 ? 14.143 -18.857 8.919 1.00 66.38 300 GLY A C 1
ATOM 2388 O O . GLY A 1 300 ? 13.547 -17.900 9.389 1.00 66.38 300 GLY A O 1
ATOM 2389 N N . GLY A 1 301 ? 15.480 -18.840 8.816 1.00 57.78 301 GLY A N 1
ATOM 2390 C CA . GLY A 1 301 ? 16.374 -17.807 9.399 1.00 57.78 301 GLY A CA 1
ATOM 2391 C C . GLY A 1 301 ? 16.051 -16.335 9.068 1.00 57.78 301 GLY A C 1
ATOM 2392 O O . GLY A 1 301 ? 15.832 -16.012 7.908 1.00 57.78 301 GLY A O 1
ATOM 2393 N N . GLY A 1 302 ? 16.091 -15.451 10.082 1.00 57.03 302 GLY A N 1
ATOM 2394 C CA . GLY A 1 302 ? 16.114 -13.980 9.943 1.00 57.03 302 GLY A CA 1
ATOM 2395 C C . GLY A 1 302 ? 14.970 -13.216 10.631 1.00 57.03 302 GLY A C 1
ATOM 2396 O O . GLY A 1 302 ? 15.231 -12.218 11.295 1.00 57.03 302 GLY A O 1
ATOM 2397 N N . GLN A 1 303 ? 13.724 -13.694 10.524 1.00 60.62 303 GLN A N 1
ATOM 2398 C CA . GLN A 1 303 ? 12.524 -13.070 11.116 1.00 60.62 303 GLN A CA 1
ATOM 2399 C C . GLN A 1 303 ? 11.463 -14.136 11.435 1.00 60.62 303 GLN A C 1
ATOM 2401 O O . GLN A 1 303 ? 10.519 -14.360 10.684 1.00 60.62 303 GLN A O 1
ATOM 2406 N N . GLN A 1 304 ? 11.658 -14.857 12.535 1.00 79.81 304 GLN A N 1
ATOM 2407 C CA . GLN A 1 304 ? 10.865 -16.037 12.874 1.00 79.81 304 GLN A CA 1
ATOM 2408 C C . GLN A 1 304 ? 9.876 -15.771 13.993 1.00 79.81 304 GLN A C 1
ATOM 2410 O O . GLN A 1 304 ? 10.197 -15.117 14.988 1.00 79.81 304 GLN A O 1
ATOM 2415 N N . ASN A 1 305 ? 8.730 -16.440 13.904 1.00 88.81 305 ASN A N 1
ATOM 2416 C CA . ASN A 1 305 ? 7.935 -16.689 15.088 1.00 88.81 305 ASN A CA 1
ATOM 2417 C C . ASN A 1 305 ? 8.695 -17.667 15.998 1.00 88.81 305 ASN A C 1
ATOM 2419 O O . ASN A 1 305 ? 8.847 -18.845 15.674 1.00 88.81 305 ASN A O 1
ATOM 2423 N N . ASP A 1 306 ? 9.151 -17.188 17.150 1.00 89.62 306 ASP A N 1
ATOM 2424 C CA . ASP A 1 306 ? 9.976 -17.920 18.115 1.00 89.62 306 ASP A CA 1
ATOM 2425 C C . ASP A 1 306 ? 9.179 -18.886 19.015 1.00 89.62 306 ASP A C 1
ATOM 2427 O O . ASP A 1 306 ? 9.732 -19.524 19.911 1.00 89.62 306 ASP A O 1
ATOM 2431 N N . ARG A 1 307 ? 7.869 -19.022 18.780 1.00 93.00 307 ARG A N 1
ATOM 2432 C CA . ARG A 1 307 ? 6.959 -19.849 19.588 1.00 93.00 307 ARG A CA 1
ATOM 2433 C C . ARG A 1 307 ? 6.922 -21.311 19.134 1.00 93.00 307 ARG A C 1
ATOM 2435 O O . ARG A 1 307 ? 7.146 -21.593 17.955 1.00 93.00 307 ARG A O 1
ATOM 2442 N N . PRO A 1 308 ? 6.585 -22.264 20.019 1.00 94.19 308 PRO A N 1
ATOM 2443 C CA . PRO A 1 308 ? 6.375 -23.653 19.627 1.00 94.19 308 PRO A CA 1
ATOM 2444 C C . PRO A 1 308 ? 5.221 -23.786 18.630 1.00 94.19 308 PRO A C 1
ATOM 2446 O O . PRO A 1 308 ? 4.177 -23.150 18.769 1.00 94.19 308 PRO A O 1
ATOM 2449 N N . LEU A 1 309 ? 5.403 -24.656 17.641 1.00 92.12 309 LEU A N 1
ATOM 2450 C CA . LEU A 1 309 ? 4.456 -24.847 16.544 1.00 92.12 309 LEU A CA 1
ATOM 2451 C C . LEU A 1 309 ? 3.207 -25.661 16.948 1.00 92.12 309 LEU A C 1
ATOM 2453 O O . LEU A 1 309 ? 2.119 -25.425 16.434 1.00 92.12 309 LEU A O 1
ATOM 2457 N N . GLY A 1 310 ? 3.340 -26.603 17.887 1.00 94.06 310 GLY A N 1
ATOM 2458 C CA . GLY A 1 310 ? 2.246 -27.510 18.251 1.00 94.06 310 GLY A CA 1
ATOM 2459 C C . GLY A 1 310 ? 1.760 -28.330 17.051 1.00 94.06 310 GLY A C 1
ATOM 2460 O O . GLY A 1 310 ? 2.566 -28.923 16.340 1.00 94.06 310 GLY A O 1
ATOM 2461 N N . GLU A 1 311 ? 0.445 -28.357 16.826 1.00 95.44 311 GLU A N 1
ATOM 2462 C CA . GLU A 1 311 ? -0.178 -29.015 15.665 1.00 95.44 311 GLU A CA 1
ATOM 2463 C C . GLU A 1 311 ? -0.368 -28.089 14.450 1.00 95.44 311 GLU A C 1
ATOM 2465 O O . GLU A 1 311 ? -0.836 -28.553 13.398 1.00 95.44 311 GLU A O 1
ATOM 2470 N N . PHE A 1 312 ? -0.023 -26.802 14.583 1.00 96.75 312 PHE A N 1
ATOM 2471 C CA . PHE A 1 312 ? -0.047 -25.858 13.469 1.00 96.75 312 PHE A CA 1
ATOM 2472 C C . PHE A 1 312 ? 0.940 -26.320 12.386 1.00 96.75 312 PHE A C 1
ATOM 2474 O O . PHE A 1 312 ? 2.015 -26.818 12.721 1.00 96.75 312 PHE A O 1
ATOM 2481 N N . PRO A 1 313 ? 0.609 -26.219 11.090 1.00 95.44 313 PRO A N 1
ATOM 2482 C CA . PRO A 1 313 ? 1.513 -26.680 10.047 1.00 95.44 313 PRO A CA 1
ATOM 2483 C C . PRO A 1 313 ? 2.776 -25.812 9.976 1.00 95.44 313 PRO A C 1
ATOM 2485 O O . PRO A 1 313 ? 2.718 -24.586 10.075 1.00 95.44 313 PRO A O 1
ATOM 2488 N N . GLN A 1 314 ? 3.927 -26.462 9.798 1.00 93.31 314 GLN A N 1
ATOM 2489 C CA . GLN A 1 314 ? 5.189 -25.772 9.548 1.00 93.31 314 GLN A CA 1
ATOM 2490 C C . GLN A 1 314 ? 5.174 -25.249 8.117 1.00 93.31 314 GLN A C 1
ATOM 2492 O O . GLN A 1 314 ? 4.720 -25.951 7.219 1.00 93.31 314 GLN A O 1
ATOM 2497 N N . MET A 1 315 ? 5.681 -24.037 7.920 1.00 90.12 315 MET A N 1
ATOM 2498 C CA . MET A 1 315 ? 5.854 -23.447 6.602 1.00 90.12 315 MET A CA 1
ATOM 2499 C C . MET A 1 315 ? 7.313 -23.586 6.175 1.00 90.12 315 MET A C 1
ATOM 2501 O O . MET A 1 315 ? 8.195 -22.903 6.709 1.00 90.12 315 MET A O 1
ATOM 2505 N N . SER A 1 316 ? 7.556 -24.454 5.196 1.00 86.94 316 SER A N 1
ATOM 2506 C CA . SER A 1 316 ? 8.815 -24.501 4.444 1.00 86.94 316 SER A CA 1
ATOM 2507 C C . SER A 1 316 ? 8.743 -23.660 3.167 1.00 86.94 316 SER A C 1
ATOM 2509 O O . SER A 1 316 ? 9.735 -23.039 2.792 1.00 86.94 316 SER A O 1
ATOM 2511 N N . SER A 1 317 ? 7.572 -23.592 2.530 1.00 86.81 317 SER A N 1
ATOM 2512 C CA . SER A 1 317 ? 7.274 -22.691 1.411 1.00 86.81 317 SER A CA 1
ATOM 2513 C C . SER A 1 317 ? 5.799 -22.281 1.421 1.00 86.81 317 SER A C 1
ATOM 2515 O O . SER A 1 317 ? 4.972 -22.910 2.083 1.00 86.81 317 SER A O 1
ATOM 2517 N N . GLN A 1 318 ? 5.450 -21.219 0.689 1.00 84.75 318 GLN A N 1
ATOM 2518 C CA . GLN A 1 318 ? 4.056 -20.771 0.578 1.00 84.75 318 GLN A CA 1
ATOM 2519 C C . GLN A 1 318 ? 3.171 -21.814 -0.128 1.00 84.75 318 GLN A C 1
ATOM 2521 O O . GLN A 1 318 ? 2.008 -21.980 0.240 1.00 84.75 318 GLN A O 1
ATOM 2526 N N . ASP A 1 319 ? 3.734 -22.556 -1.086 1.00 89.56 319 ASP A N 1
ATOM 2527 C CA . ASP A 1 319 ? 3.027 -23.556 -1.900 1.00 89.56 319 ASP A CA 1
ATOM 2528 C C . ASP A 1 319 ? 2.431 -24.701 -1.072 1.00 89.56 319 ASP A C 1
ATOM 2530 O O . ASP A 1 319 ? 1.515 -25.394 -1.514 1.00 89.56 319 ASP A O 1
ATOM 2534 N N . GLU A 1 320 ? 2.903 -24.904 0.161 1.00 91.00 320 GLU A N 1
ATOM 2535 C CA . GLU A 1 320 ? 2.354 -25.923 1.054 1.00 91.00 320 GLU A CA 1
ATOM 2536 C C . GLU A 1 320 ? 0.890 -25.678 1.419 1.00 91.00 320 GLU A C 1
ATOM 2538 O O . GLU A 1 320 ? 0.187 -26.636 1.739 1.00 91.00 320 GLU A O 1
ATOM 2543 N N . LEU A 1 321 ? 0.397 -24.442 1.292 1.00 91.44 321 LEU A N 1
ATOM 2544 C CA . LEU A 1 321 ? -1.026 -24.132 1.441 1.00 91.44 321 LEU A CA 1
ATOM 2545 C C . LEU A 1 321 ? -1.910 -24.793 0.387 1.00 91.44 321 LEU A C 1
ATOM 2547 O O . LEU A 1 321 ? -3.089 -25.004 0.657 1.00 91.44 321 LEU A O 1
ATOM 2551 N N . ALA A 1 322 ? -1.370 -25.164 -0.777 1.00 90.06 322 ALA A N 1
ATOM 2552 C CA . ALA A 1 322 ? -2.123 -25.919 -1.774 1.00 90.06 322 ALA A CA 1
ATOM 2553 C C . ALA A 1 322 ? -2.445 -27.348 -1.295 1.00 90.06 322 ALA A C 1
ATOM 2555 O O . ALA A 1 322 ? -3.357 -27.989 -1.818 1.00 90.06 322 ALA A O 1
ATOM 2556 N N . LYS A 1 323 ? -1.730 -27.864 -0.281 1.00 94.31 323 LYS A N 1
ATOM 2557 C CA . LYS A 1 323 ? -1.995 -29.185 0.302 1.00 94.31 323 LYS A CA 1
ATOM 2558 C C . LYS A 1 323 ? -3.294 -29.116 1.128 1.00 94.31 323 LYS A C 1
ATOM 2560 O O . LYS A 1 323 ? -3.335 -28.376 2.116 1.00 94.31 323 LYS A O 1
ATOM 2565 N N . PRO A 1 324 ? -4.327 -29.933 0.830 1.00 90.75 324 PRO A N 1
ATOM 2566 C CA . PRO A 1 324 ? -5.633 -29.833 1.492 1.00 90.75 324 PRO A CA 1
ATOM 2567 C C . PRO A 1 324 ? -5.570 -29.923 3.023 1.00 90.75 324 PRO A C 1
ATOM 2569 O O . PRO A 1 324 ? -6.236 -29.162 3.719 1.00 90.75 324 PRO A O 1
ATOM 2572 N N . GLY A 1 325 ? -4.720 -30.805 3.562 1.00 92.00 325 GLY A N 1
ATOM 2573 C CA . GLY A 1 325 ? -4.553 -30.967 5.010 1.00 92.00 325 GLY A CA 1
ATOM 2574 C C . GLY A 1 325 ? -3.882 -29.776 5.705 1.00 92.00 325 GLY A C 1
ATOM 2575 O O . GLY A 1 325 ? -4.168 -29.516 6.872 1.00 92.00 325 GLY A O 1
ATOM 2576 N N . VAL A 1 326 ? -3.020 -29.035 5.002 1.00 94.56 326 VAL A N 1
ATOM 2577 C CA . VAL A 1 326 ? -2.391 -27.811 5.523 1.00 94.56 326 VAL A CA 1
ATOM 2578 C C . VAL A 1 326 ? -3.409 -26.677 5.501 1.00 94.56 326 VAL A C 1
ATOM 2580 O O . VAL A 1 326 ? -3.673 -26.089 6.548 1.00 94.56 326 VAL A O 1
ATOM 2583 N N . SER A 1 327 ? -4.049 -26.437 4.350 1.00 94.56 327 SER A N 1
ATOM 2584 C CA . SER A 1 327 ? -5.081 -25.402 4.201 1.00 94.56 327 SER A CA 1
ATOM 2585 C C . SER A 1 327 ? -6.202 -25.559 5.231 1.00 94.56 327 SER A C 1
ATOM 2587 O O . SER A 1 327 ? -6.540 -24.601 5.923 1.00 94.56 327 SER A O 1
ATOM 2589 N N . ALA A 1 328 ? -6.722 -26.780 5.412 1.00 95.19 328 ALA A N 1
ATOM 2590 C CA . ALA A 1 328 ? -7.787 -27.059 6.374 1.00 95.19 328 ALA A CA 1
ATOM 2591 C C . ALA A 1 328 ? -7.376 -26.736 7.819 1.00 95.19 328 ALA A C 1
ATOM 2593 O O . ALA A 1 328 ? -8.154 -26.138 8.559 1.00 95.19 328 ALA A O 1
ATOM 2594 N N . LYS A 1 329 ? -6.141 -27.070 8.221 1.00 96.50 329 LYS A N 1
ATOM 2595 C CA . LYS A 1 329 ? -5.627 -26.741 9.560 1.00 96.50 329 LYS A CA 1
ATOM 2596 C C . LYS A 1 329 ? -5.457 -25.238 9.768 1.00 96.50 329 LYS A C 1
ATOM 2598 O O . LYS A 1 329 ? -5.790 -24.743 10.842 1.00 96.50 329 LYS A O 1
ATOM 2603 N N . VAL A 1 330 ? -4.958 -24.510 8.768 1.00 96.94 330 VAL A N 1
ATOM 2604 C CA . VAL A 1 330 ? -4.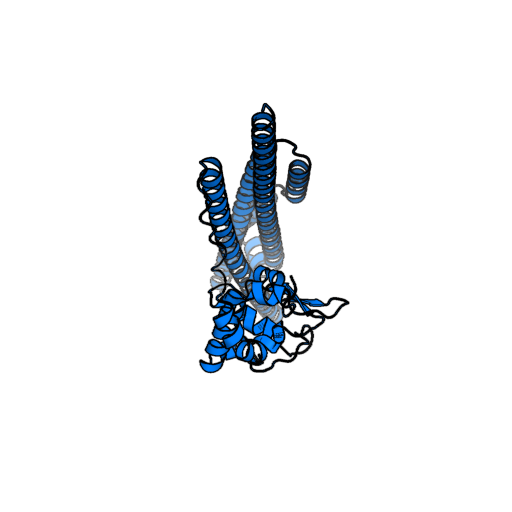799 -23.050 8.867 1.00 96.94 330 VAL A CA 1
ATOM 2605 C C . VAL A 1 330 ? -6.163 -22.359 8.910 1.00 96.94 330 VAL A C 1
ATOM 2607 O O . VAL A 1 330 ? -6.370 -21.504 9.767 1.00 96.94 330 VAL A O 1
ATOM 2610 N N . ARG A 1 331 ? -7.120 -22.775 8.068 1.00 97.19 331 ARG A N 1
ATOM 2611 C CA . ARG A 1 331 ? -8.511 -2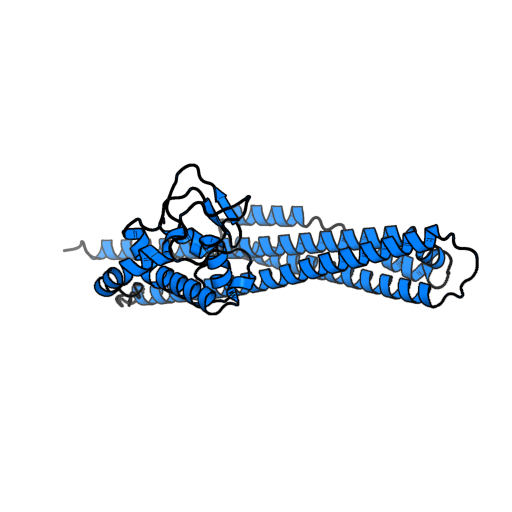2.284 8.115 1.00 97.19 331 ARG A CA 1
ATOM 2612 C C . ARG A 1 331 ? -9.140 -22.541 9.477 1.00 97.19 331 ARG A C 1
ATOM 2614 O O . ARG A 1 331 ? -9.648 -21.612 10.094 1.00 97.19 331 ARG A O 1
ATOM 2621 N N . ARG A 1 332 ? -8.986 -23.755 10.011 1.00 97.06 332 ARG A N 1
ATOM 2622 C CA . ARG A 1 332 ? -9.475 -24.100 11.349 1.00 97.06 332 ARG A CA 1
ATOM 2623 C C . ARG A 1 332 ? -8.859 -23.225 12.444 1.00 97.06 332 ARG A C 1
ATOM 2625 O O . ARG A 1 332 ? -9.562 -22.773 13.344 1.00 97.06 332 ARG A O 1
ATOM 2632 N N . ALA A 1 333 ? -7.559 -22.951 12.368 1.00 97.75 333 ALA A N 1
ATOM 2633 C CA . ALA A 1 333 ? -6.898 -22.041 13.297 1.00 97.75 333 ALA A CA 1
ATOM 2634 C C . ALA A 1 333 ? -7.455 -20.610 13.191 1.00 97.75 333 ALA A C 1
ATOM 2636 O O . ALA A 1 333 ? -7.715 -19.977 14.215 1.00 97.75 333 ALA A O 1
ATOM 2637 N N . GLN A 1 334 ? -7.682 -20.121 11.968 1.00 97.50 334 GLN A N 1
ATOM 2638 C CA . GLN A 1 334 ? -8.260 -18.803 11.721 1.00 97.50 334 GLN A CA 1
ATOM 2639 C C . GLN A 1 334 ? -9.686 -18.697 12.278 1.00 97.50 334 GLN A C 1
ATOM 2641 O O . GLN A 1 334 ? -10.003 -17.728 12.964 1.00 97.50 334 GLN A O 1
ATOM 2646 N N . GLU A 1 335 ? -10.526 -19.710 12.052 1.00 96.38 335 GLU A N 1
ATOM 2647 C CA . GLU A 1 335 ? -11.881 -19.798 12.608 1.00 96.38 335 GLU A CA 1
ATOM 2648 C C . GLU A 1 335 ? -11.870 -19.701 14.137 1.00 96.38 335 GLU A C 1
ATOM 2650 O O . GLU A 1 335 ? -12.626 -18.918 14.712 1.00 96.38 335 GLU A O 1
ATOM 2655 N N . LEU A 1 336 ? -10.991 -20.459 14.803 1.00 95.94 336 LEU A N 1
ATOM 2656 C CA . LEU A 1 336 ? -10.868 -20.444 16.262 1.00 95.94 336 LEU A CA 1
ATOM 2657 C C . LEU A 1 336 ? -10.415 -19.071 16.778 1.00 95.94 336 LEU A C 1
ATOM 2659 O O . LEU A 1 336 ? -10.986 -18.563 17.742 1.00 95.94 336 LEU A O 1
ATOM 2663 N N . LEU A 1 337 ? -9.430 -18.443 16.129 1.00 96.06 337 LEU A N 1
ATOM 2664 C CA . LEU A 1 337 ? -8.955 -17.104 16.497 1.00 96.06 337 LEU A CA 1
ATOM 2665 C C . LEU A 1 337 ? -10.028 -16.030 16.283 1.00 96.06 337 LEU A C 1
ATOM 2667 O O . LEU A 1 337 ? -10.162 -15.130 17.107 1.00 96.06 337 LEU A O 1
ATOM 2671 N N . ARG A 1 338 ? -10.833 -16.134 15.223 1.00 94.38 338 ARG A N 1
ATOM 2672 C CA . ARG A 1 338 ? -11.945 -15.206 14.966 1.00 94.38 338 ARG A CA 1
ATOM 2673 C C . ARG A 1 338 ? -13.095 -15.394 15.946 1.00 94.38 338 ARG A C 1
ATOM 2675 O O . ARG A 1 338 ? -13.658 -14.411 16.416 1.00 94.38 338 ARG A O 1
ATOM 2682 N N . ALA A 1 339 ? -13.442 -16.642 16.251 1.00 91.62 339 ALA A N 1
ATOM 2683 C CA . ALA A 1 339 ? -14.555 -16.967 17.135 1.00 91.62 339 ALA A CA 1
ATOM 2684 C C . ALA A 1 339 ? -14.234 -16.696 18.612 1.00 91.62 339 ALA A C 1
ATOM 2686 O O . ALA A 1 339 ? -15.104 -16.244 19.355 1.00 91.62 339 ALA A O 1
ATOM 2687 N N . PHE A 1 340 ? -12.998 -16.970 19.039 1.00 94.06 340 PHE A N 1
ATOM 2688 C CA . PHE A 1 340 ? -12.607 -16.968 20.451 1.00 94.06 340 PHE A CA 1
ATOM 2689 C C . PHE A 1 340 ? -11.491 -15.977 20.794 1.00 94.06 340 PHE A C 1
ATOM 2691 O O . PHE A 1 340 ? -11.100 -15.912 21.955 1.00 94.06 340 PHE A O 1
ATOM 2698 N N . GLY A 1 341 ? -10.978 -15.192 19.841 1.00 92.19 341 GLY A N 1
ATOM 2699 C CA . GLY A 1 341 ? -9.828 -14.302 20.047 1.00 92.19 341 GLY A CA 1
ATOM 2700 C C . GLY A 1 341 ? -9.978 -13.365 21.244 1.00 92.19 341 GLY A C 1
ATOM 2701 O O . GLY A 1 341 ? -9.073 -13.269 22.067 1.00 92.19 341 GLY A O 1
ATOM 2702 N N . THR A 1 342 ? -11.146 -12.744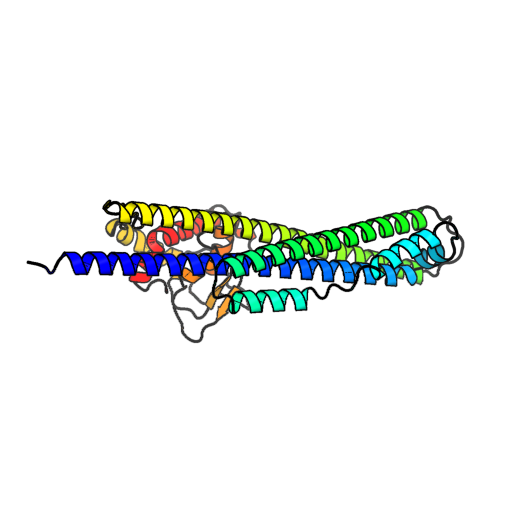 21.406 1.00 89.50 342 THR A N 1
ATOM 2703 C CA . THR A 1 342 ? -11.443 -11.864 22.550 1.00 89.50 342 THR A CA 1
ATOM 2704 C C . THR A 1 342 ? -11.429 -12.611 23.886 1.00 89.50 342 THR A C 1
ATOM 2706 O O . THR A 1 342 ? -10.891 -12.104 24.868 1.00 89.50 342 THR A O 1
ATOM 2709 N N . GLN A 1 343 ? -11.958 -13.837 23.928 1.00 90.88 343 GLN A N 1
ATOM 2710 C CA . GLN A 1 343 ? -11.916 -14.680 25.124 1.00 90.88 343 GLN A CA 1
ATOM 2711 C C . GLN A 1 343 ? -10.492 -15.174 25.417 1.00 90.88 343 GLN A C 1
ATOM 2713 O O . GLN A 1 343 ? -10.087 -15.224 26.574 1.00 90.88 343 GLN A O 1
ATOM 2718 N N . LEU A 1 344 ? -9.704 -15.484 24.384 1.00 93.38 344 LEU A N 1
ATOM 2719 C CA . LEU A 1 344 ? -8.295 -15.852 24.530 1.00 93.38 344 LEU A CA 1
ATOM 2720 C C . LEU A 1 344 ? -7.467 -14.691 25.099 1.00 93.38 344 LEU A C 1
ATOM 2722 O O . LEU A 1 344 ? -6.575 -14.933 25.908 1.00 93.38 344 LEU A O 1
ATOM 2726 N N . VAL A 1 345 ? -7.774 -13.441 24.735 1.00 91.81 345 VAL A N 1
ATOM 2727 C CA . VAL A 1 345 ? -7.178 -12.250 25.367 1.00 91.81 345 VAL A CA 1
ATOM 2728 C C . VAL A 1 345 ? -7.583 -12.152 26.840 1.00 91.81 345 VAL A C 1
ATOM 2730 O O . VAL A 1 345 ? -6.718 -11.985 27.700 1.00 91.81 345 VAL A O 1
ATOM 2733 N N . ALA A 1 346 ? -8.871 -12.328 27.156 1.00 87.69 346 ALA A N 1
ATOM 2734 C CA . ALA A 1 346 ? -9.363 -12.305 28.537 1.00 87.69 346 ALA A CA 1
ATOM 2735 C C . ALA A 1 346 ? -8.683 -13.370 29.425 1.00 87.69 346 ALA A C 1
ATOM 2737 O O . ALA A 1 346 ? -8.329 -13.094 30.572 1.00 87.69 346 ALA A O 1
ATOM 2738 N N . ASP A 1 347 ? -8.418 -14.553 28.867 1.00 89.06 347 ASP A N 1
ATOM 2739 C CA . ASP A 1 347 ? -7.712 -15.656 29.529 1.00 89.06 347 ASP A CA 1
ATOM 2740 C C . ASP A 1 347 ? -6.172 -15.519 29.473 1.00 89.06 347 ASP A C 1
ATOM 2742 O O . ASP A 1 347 ? -5.453 -16.414 29.923 1.00 89.06 347 ASP A O 1
ATOM 2746 N N . ARG A 1 348 ? -5.645 -14.405 28.938 1.00 91.94 348 ARG A N 1
ATOM 2747 C CA . ARG A 1 348 ? -4.206 -14.116 28.744 1.00 91.94 348 ARG A CA 1
ATOM 2748 C C . ARG A 1 348 ? -3.462 -15.136 27.879 1.00 91.94 348 ARG A C 1
ATOM 2750 O O . ARG A 1 348 ? -2.243 -15.277 27.979 1.00 91.94 348 ARG A O 1
ATOM 2757 N N . LEU A 1 349 ? -4.196 -15.846 27.031 1.00 92.44 349 LEU A N 1
ATOM 2758 C CA . LEU A 1 349 ? -3.651 -16.723 26.002 1.00 92.44 349 LEU A CA 1
ATOM 2759 C C . LEU A 1 349 ? -3.292 -15.944 24.738 1.00 92.44 349 LEU A C 1
ATOM 2761 O O . LEU A 1 349 ? -2.441 -16.396 23.998 1.00 92.44 349 LEU A O 1
ATOM 2765 N N . LEU A 1 350 ? -3.879 -14.776 24.494 1.00 94.50 350 LEU A N 1
ATOM 2766 C CA . LEU A 1 350 ? -3.386 -13.796 23.522 1.00 94.50 350 LEU A CA 1
ATOM 2767 C C . LEU A 1 350 ? -3.072 -12.488 24.249 1.00 94.50 350 LEU A C 1
ATOM 2769 O O . LEU A 1 350 ? -3.588 -12.251 25.344 1.00 94.50 350 LEU A O 1
ATOM 2773 N N . SER A 1 351 ? -2.224 -11.643 23.663 1.00 92.50 351 SER A N 1
ATOM 2774 C CA . SER A 1 351 ? -2.096 -10.268 24.147 1.00 92.50 351 SER A CA 1
ATOM 2775 C C . SER A 1 351 ? -3.105 -9.370 23.439 1.00 92.50 351 SER A C 1
ATOM 2777 O O . SER A 1 351 ? -3.570 -9.692 22.345 1.00 92.50 351 SER A O 1
ATOM 2779 N N . GLU A 1 352 ? -3.426 -8.240 24.062 1.00 83.12 352 GLU A N 1
ATOM 2780 C CA . GLU A 1 352 ? -4.225 -7.185 23.427 1.00 83.12 352 GLU A CA 1
ATOM 2781 C C . GLU A 1 352 ? -3.564 -6.668 22.144 1.00 83.12 352 GLU A C 1
ATOM 2783 O O . GLU A 1 352 ? -2.307 -6.618 22.077 1.00 83.12 352 GLU A O 1
#

pLDDT: mean 78.38, std 15.22, range [37.19, 97.75]

Radius of gyration: 29.09 Å; chains: 1; bounding box: 70×55×88 Å

Sequence (352 aa):
RPGSERSRSELENWSQRATERTLRRLRQLEVLGELAETERAGRLYDSARASWQSLLESTANSAAGKRILADQDIWPQFFALSRLAETQAQSDWQTTLQTLARRVTQAGSEDRWRLCLQEGELLREQLSEQARRFVTYQERLQRWLKQTSEGAPAAGEGSVFDIHRSQVALKREQQLRTEAKEESEAIDSELKQLADAQQALAGIVDRLERDLVQARQGGTPAREVPRAVDLATYRQQLPEMRRLLSPFIHSGYAQPAGPNEFRYEGTKRPISLSGLLAAGALEDTDIGIATLFRLGGWKGGGQQNDRPLGEFPQMSSQDELAKPGVSAKVRRAQELLRAFGTQLVADRLLSE